Protein AF-0000000083565776 (afdb_homodimer)

Organism: NCBI:txid148449

Structure (mmCIF, N/CA/C/O backbone):
data_AF-0000000083565776-model_v1
#
loop_
_entity.id
_entity.type
_entity.pdbx_description
1 polymer 'Molybdopterin synthase subunit MoaD'
#
loop_
_atom_site.group_PDB
_atom_site.id
_atom_site.type_symbol
_atom_site.label_atom_id
_atom_site.label_alt_id
_atom_site.label_comp_id
_atom_site.label_asym_id
_atom_site.label_entity_id
_atom_site.label_seq_id
_atom_site.pdbx_PDB_ins_code
_atom_site.Cartn_x
_atom_site.Cartn_y
_atom_site.Cartn_z
_atom_site.occupancy
_atom_site.B_iso_or_equiv
_atom_site.auth_seq_id
_atom_site.auth_comp_id
_atom_site.auth_asym_id
_atom_site.auth_atom_id
_atom_site.pdbx_PDB_model_num
ATOM 1 N N . MET A 1 1 ? -4.926 21.094 -5.012 1 95.81 1 MET A N 1
ATOM 2 C CA . MET A 1 1 ? -5.246 19.797 -5.602 1 95.81 1 MET A CA 1
ATOM 3 C C . MET A 1 1 ? -5.695 18.797 -4.527 1 95.81 1 MET A C 1
ATOM 5 O O . MET A 1 1 ? -5.473 19.031 -3.338 1 95.81 1 MET A O 1
ATOM 9 N N . ARG A 1 2 ? -6.324 17.719 -5.008 1 97.88 2 ARG A N 1
ATOM 10 C CA . ARG A 1 2 ? -6.867 16.75 -4.062 1 97.88 2 ARG A CA 1
ATOM 11 C C . ARG A 1 2 ? -6.145 15.406 -4.176 1 97.88 2 ARG A C 1
ATOM 13 O O . ARG A 1 2 ? -5.945 14.891 -5.277 1 97.88 2 ARG A O 1
ATOM 20 N N . VAL A 1 3 ? -5.695 14.906 -2.984 1 98.31 3 VAL A N 1
ATOM 21 C CA . VAL A 1 3 ? -5.078 13.586 -2.922 1 98.31 3 VAL A CA 1
ATOM 22 C C . VAL A 1 3 ? -5.781 12.734 -1.867 1 98.31 3 VAL A C 1
ATOM 24 O O . VAL A 1 3 ? -6.5 13.258 -1.016 1 98.31 3 VAL A O 1
ATOM 27 N N . THR A 1 4 ? -5.695 11.438 -2.025 1 97.75 4 THR A N 1
ATOM 28 C CA . THR A 1 4 ? -6.242 10.5 -1.046 1 97.75 4 THR A CA 1
ATOM 29 C C . THR A 1 4 ? -5.125 9.883 -0.207 1 97.75 4 THR A C 1
ATOM 31 O O . THR A 1 4 ? -4.086 9.5 -0.739 1 97.75 4 THR A O 1
ATOM 34 N N . CYS A 1 5 ? -5.273 9.883 1.096 1 97.81 5 CYS A N 1
ATOM 35 C CA . CYS A 1 5 ? -4.355 9.211 2.008 1 97.81 5 CYS A CA 1
ATOM 36 C C . CYS A 1 5 ? -4.98 7.938 2.574 1 97.81 5 CYS A C 1
ATOM 38 O O . CYS A 1 5 ? -6.094 7.969 3.098 1 97.81 5 CYS A O 1
ATOM 40 N N . GLU A 1 6 ? -4.293 6.828 2.395 1 94.62 6 GLU A N 1
ATOM 41 C CA . GLU A 1 6 ? -4.676 5.559 3.002 1 94.62 6 GLU A CA 1
ATOM 42 C C . GLU A 1 6 ? -3.756 5.203 4.168 1 94.62 6 GLU A C 1
ATOM 44 O O . GLU A 1 6 ? -2.533 5.164 4.008 1 94.62 6 GLU A O 1
ATOM 49 N N . LEU A 1 7 ? -4.367 4.902 5.324 1 93.69 7 LEU A N 1
ATOM 50 C CA . LEU A 1 7 ? -3.611 4.66 6.547 1 93.69 7 LEU A CA 1
ATOM 51 C C . LEU A 1 7 ? -3.816 3.23 7.039 1 93.69 7 LEU A C 1
ATOM 53 O O . LEU A 1 7 ? -4.953 2.787 7.215 1 93.69 7 LEU A O 1
ATOM 57 N N . TYR A 1 8 ? -2.707 2.605 7.324 1 90.44 8 TYR A N 1
ATOM 58 C CA . TYR A 1 8 ? -2.771 1.229 7.805 1 90.44 8 TYR A CA 1
ATOM 59 C C . TYR A 1 8 ? -1.991 1.066 9.102 1 90.44 8 TYR A C 1
ATOM 61 O O . TYR A 1 8 ? -1.088 1.854 9.391 1 90.44 8 TYR A O 1
ATOM 69 N N . GLY A 1 9 ? -2.377 0.053 9.859 1 88.94 9 GLY A N 1
ATOM 70 C CA . GLY A 1 9 ? -1.676 -0.235 11.102 1 88.94 9 GLY A CA 1
ATOM 71 C C . GLY A 1 9 ? -1.795 0.876 12.125 1 88.94 9 GLY A C 1
ATOM 72 O O . GLY A 1 9 ? -2.885 1.406 12.352 1 88.94 9 GLY A O 1
ATOM 73 N N . PRO A 1 10 ? -0.698 1.213 12.797 1 90 10 PRO A N 1
ATOM 74 C CA . PRO A 1 10 ? -0.737 2.176 13.898 1 90 10 PRO A CA 1
ATOM 75 C C . PRO A 1 10 ? -1.057 3.594 13.438 1 90 10 PRO A C 1
ATOM 77 O O . PRO A 1 10 ? -1.237 4.492 14.266 1 90 10 PRO A O 1
ATOM 80 N N . PHE A 1 11 ? -1.25 3.775 12.172 1 93.56 11 PHE A N 1
ATOM 81 C CA . PHE A 1 11 ? -1.457 5.113 11.633 1 93.56 11 PHE A CA 1
ATOM 82 C C . PHE A 1 11 ? -2.943 5.445 11.562 1 93.56 11 PHE A C 1
ATOM 84 O O . PHE A 1 11 ? -3.318 6.605 11.367 1 93.56 11 PHE A O 1
ATOM 91 N N . ARG A 1 12 ? -3.732 4.52 11.805 1 91.56 12 ARG A N 1
ATOM 92 C CA . ARG A 1 12 ? -5.176 4.695 11.688 1 91.56 12 ARG A CA 1
ATOM 93 C C . ARG A 1 12 ? -5.762 5.301 12.961 1 91.56 12 ARG A C 1
ATOM 95 O O . ARG A 1 12 ? -6.598 6.203 12.898 1 91.56 12 ARG A O 1
ATOM 102 N N . ASP A 1 13 ? -5.25 4.855 14.039 1 91.44 13 ASP A N 1
ATOM 103 C CA . ASP A 1 13 ? -5.863 5.18 15.328 1 91.44 13 ASP A CA 1
ATOM 104 C C . ASP A 1 13 ? -5.875 6.691 15.562 1 91.44 13 ASP A C 1
ATOM 106 O O . ASP A 1 13 ? -6.922 7.27 15.852 1 91.44 13 ASP A O 1
ATOM 110 N N . PRO A 1 14 ? -4.828 7.32 15.359 1 93.25 14 PRO A N 1
ATOM 111 C CA . PRO A 1 14 ? -4.832 8.758 15.633 1 93.25 14 PRO A CA 1
ATOM 112 C C . PRO A 1 14 ? -5.793 9.523 14.727 1 93.25 14 PRO A C 1
ATOM 114 O O . PRO A 1 14 ? -6.301 10.578 15.117 1 93.25 14 PRO A O 1
ATOM 117 N N . VAL A 1 15 ? -6.102 9.047 13.562 1 93.88 15 VAL A N 1
ATOM 118 C CA . VAL A 1 15 ? -6.902 9.758 12.578 1 93.88 15 VAL A CA 1
ATOM 119 C C . VAL A 1 15 ? -8.367 9.328 12.68 1 93.88 15 VAL A C 1
ATOM 121 O O . VAL A 1 15 ? -9.273 10.117 12.414 1 93.88 15 VAL A O 1
ATOM 124 N N . GLY A 1 16 ? -8.523 8.07 13.07 1 92.44 16 GLY A N 1
ATOM 125 C CA . GLY A 1 16 ? -9.867 7.562 13.289 1 92.44 16 GLY A CA 1
ATOM 126 C C . GLY A 1 16 ? -10.516 7.023 12.023 1 92.44 16 GLY A C 1
ATOM 127 O O . GLY A 1 16 ? -11.719 6.742 12.008 1 92.44 16 GLY A O 1
ATOM 128 N N . THR A 1 17 ? -9.742 7.023 10.914 1 90.56 17 THR A N 1
ATOM 129 C CA . THR A 1 17 ? -10.227 6.465 9.656 1 90.56 17 THR A CA 1
ATOM 130 C C . THR A 1 17 ? -9.094 5.812 8.875 1 90.56 17 THR A C 1
ATOM 132 O O . THR A 1 17 ? -7.922 6.133 9.086 1 90.56 17 THR A O 1
ATOM 135 N N . LYS A 1 18 ? -9.469 4.926 7.977 1 87.69 18 LYS A N 1
ATOM 136 C CA . LYS A 1 18 ? -8.492 4.23 7.137 1 87.69 18 LYS A CA 1
ATOM 137 C C . LYS A 1 18 ? -8.133 5.062 5.906 1 87.69 18 LYS A C 1
ATOM 139 O O . LYS A 1 18 ? -7.086 4.855 5.293 1 87.69 18 LYS A O 1
ATOM 144 N N . SER A 1 19 ? -9.094 5.957 5.543 1 93.25 19 SER A N 1
ATOM 145 C CA . SER A 1 19 ? -8.938 6.73 4.316 1 93.25 19 SER A CA 1
ATOM 146 C C . SER A 1 19 ? -9.469 8.148 4.484 1 93.25 19 SER A C 1
ATOM 148 O O . SER A 1 19 ? -10.516 8.359 5.102 1 93.25 19 SER A O 1
ATOM 150 N N . LEU A 1 20 ? -8.727 9.07 3.922 1 95.81 20 LEU A N 1
ATOM 151 C CA . LEU A 1 20 ? -9.242 10.438 3.924 1 95.81 20 LEU A CA 1
ATOM 152 C C . LEU A 1 20 ? -8.672 11.227 2.752 1 95.81 20 LEU A C 1
ATOM 154 O O . LEU A 1 20 ? -7.586 10.922 2.254 1 95.81 20 LEU A O 1
ATOM 158 N N . GLU A 1 21 ? -9.391 12.234 2.334 1 97.19 21 GLU A N 1
ATOM 159 C CA . GLU A 1 21 ? -8.953 13.133 1.271 1 97.19 21 GLU A CA 1
ATOM 160 C C . GLU A 1 21 ? -8.375 14.422 1.841 1 97.19 21 GLU A C 1
ATOM 162 O O . GLU A 1 21 ? -8.836 14.914 2.875 1 97.19 21 GLU A O 1
ATOM 167 N N . ARG A 1 22 ? -7.371 14.914 1.084 1 97.25 22 ARG A N 1
ATOM 168 C CA . ARG A 1 22 ? -6.746 16.172 1.487 1 97.25 22 ARG A CA 1
ATOM 169 C C . ARG A 1 22 ? -6.559 17.094 0.292 1 97.25 22 ARG A C 1
ATOM 171 O O . ARG A 1 22 ? -6.188 16.641 -0.795 1 97.25 22 ARG A O 1
ATOM 178 N N . GLU A 1 23 ? -6.891 18.344 0.569 1 98.06 23 GLU A N 1
ATOM 179 C CA . GLU A 1 23 ? -6.512 19.375 -0.385 1 98.06 23 GLU A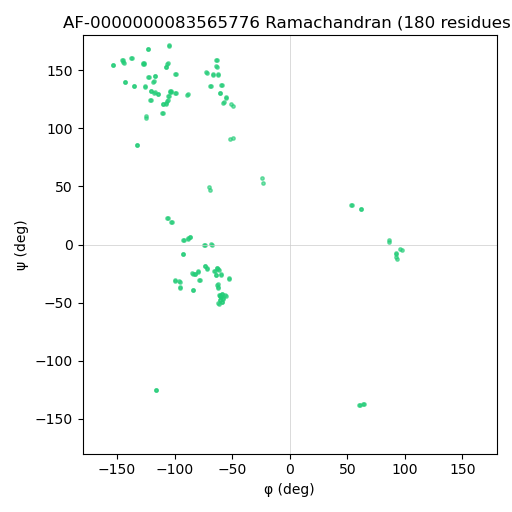 CA 1
ATOM 180 C C . GLU A 1 23 ? -5.121 19.938 -0.078 1 98.06 23 GLU A C 1
ATOM 182 O O . GLU A 1 23 ? -4.836 20.312 1.06 1 98.06 23 GLU A O 1
ATOM 187 N N . VAL A 1 24 ? -4.312 19.938 -1.113 1 98.06 24 VAL A N 1
ATOM 188 C CA . VAL A 1 24 ? -2.943 20.406 -0.916 1 98.06 24 VAL A CA 1
ATOM 189 C C . VAL A 1 24 ? -2.531 21.312 -2.076 1 98.06 24 VAL A C 1
ATOM 191 O O . VAL A 1 24 ? -3.152 21.281 -3.143 1 98.06 24 VAL A O 1
ATOM 194 N N . PRO A 1 25 ? -1.514 22.094 -1.854 1 97.56 25 PRO A N 1
ATOM 195 C CA . PRO A 1 25 ? -1.041 22.953 -2.941 1 97.56 25 PRO A CA 1
ATOM 196 C C . PRO A 1 25 ? -0.502 22.156 -4.129 1 97.56 25 PRO A C 1
ATOM 198 O O . PRO A 1 25 ? -0.112 21 -3.975 1 97.56 25 PRO A O 1
ATOM 201 N N . ALA A 1 26 ? -0.45 22.766 -5.316 1 96.06 26 ALA A N 1
ATOM 202 C CA . ALA A 1 26 ? -0.045 22.094 -6.551 1 96.06 26 ALA A CA 1
ATOM 203 C C . ALA A 1 26 ? 1.419 21.672 -6.488 1 96.06 26 ALA A C 1
ATOM 205 O O . ALA A 1 26 ? 1.828 20.719 -7.172 1 96.06 26 ALA A O 1
ATOM 206 N N . ASP A 1 27 ? 2.195 22.312 -5.66 1 97.12 27 ASP A N 1
ATOM 207 C CA . ASP A 1 27 ? 3.619 22 -5.598 1 97.12 27 ASP A CA 1
ATOM 208 C C . ASP A 1 27 ? 3.941 21.141 -4.375 1 97.12 27 ASP A C 1
ATOM 210 O O . ASP A 1 27 ? 5.105 20.984 -4.008 1 97.12 27 ASP A O 1
ATOM 214 N N . ALA A 1 28 ? 2.936 20.5 -3.83 1 98.12 28 ALA A N 1
ATOM 215 C CA . ALA A 1 28 ? 3.129 19.719 -2.609 1 98.12 28 ALA A CA 1
ATOM 216 C C . ALA A 1 28 ? 3.9 18.438 -2.893 1 98.12 28 ALA A C 1
ATOM 218 O O . ALA A 1 28 ? 3.805 17.875 -3.988 1 98.12 28 ALA A O 1
ATOM 219 N N . THR A 1 29 ? 4.668 18.031 -1.902 1 98.25 29 THR A N 1
ATOM 220 C CA . THR A 1 29 ? 5.359 16.75 -1.919 1 98.25 29 THR A CA 1
ATOM 221 C C . THR A 1 29 ? 4.664 15.75 -0.997 1 98.25 29 THR A C 1
ATOM 223 O O . THR A 1 29 ? 3.768 16.109 -0.237 1 98.25 29 THR A O 1
ATOM 226 N N . VAL A 1 30 ? 5.137 14.492 -1.104 1 98.31 30 VAL A N 1
ATOM 227 C CA . VAL A 1 30 ? 4.645 13.453 -0.203 1 98.31 30 VAL A CA 1
ATOM 228 C C . VAL A 1 30 ? 4.863 13.883 1.246 1 98.31 30 VAL A C 1
ATOM 230 O O . VAL A 1 30 ? 3.973 13.734 2.086 1 98.31 30 VAL A O 1
ATOM 233 N N . ARG A 1 31 ? 6 14.414 1.526 1 97.62 31 ARG A N 1
ATOM 234 C CA . ARG A 1 31 ? 6.293 14.914 2.867 1 97.62 31 ARG A CA 1
ATOM 235 C C . ARG A 1 31 ? 5.281 15.977 3.291 1 97.62 31 ARG A C 1
ATOM 237 O O . ARG A 1 31 ? 4.766 15.938 4.41 1 97.62 31 ARG A O 1
ATOM 244 N N . ASP A 1 32 ? 5 16.906 2.416 1 97.81 32 ASP A N 1
ATOM 245 C CA . ASP A 1 32 ? 4.074 17.984 2.734 1 97.81 32 ASP A CA 1
ATOM 246 C C . ASP A 1 32 ? 2.697 17.438 3.105 1 97.81 32 ASP A C 1
ATOM 248 O O . ASP A 1 32 ? 2.064 17.922 4.043 1 97.81 32 ASP A O 1
ATOM 252 N N . VAL A 1 33 ? 2.271 16.516 2.395 1 98.19 33 VAL A N 1
ATOM 253 C CA . VAL A 1 33 ? 0.948 15.945 2.613 1 98.19 33 VAL A CA 1
ATOM 254 C C . VAL A 1 33 ? 0.877 15.328 4.008 1 98.19 33 VAL A C 1
ATOM 256 O O . VAL A 1 33 ? -0.018 15.648 4.793 1 98.19 33 VAL A O 1
ATOM 259 N N . PHE A 1 34 ? 1.838 14.492 4.328 1 97.94 34 PHE A N 1
ATOM 260 C CA . PHE A 1 34 ? 1.756 13.75 5.582 1 97.94 34 PHE A CA 1
ATOM 261 C C . PHE A 1 34 ? 2.152 14.633 6.762 1 97.94 34 PHE A C 1
ATOM 263 O O . PHE A 1 34 ? 1.649 14.461 7.871 1 97.94 34 PHE A O 1
ATOM 270 N N . ALA A 1 35 ? 3.07 15.617 6.547 1 97.12 35 ALA A N 1
ATOM 271 C CA . ALA A 1 35 ? 3.346 16.594 7.598 1 97.12 35 ALA A CA 1
ATOM 272 C C . ALA A 1 35 ? 2.092 17.375 7.953 1 97.12 35 ALA A C 1
ATOM 274 O O . ALA A 1 35 ? 1.811 17.609 9.133 1 97.12 35 ALA A O 1
ATOM 275 N N . GLY A 1 36 ? 1.358 17.797 6.91 1 96.94 36 GLY A N 1
ATOM 276 C CA . GLY A 1 36 ? 0.09 18.469 7.148 1 96.94 36 GLY A CA 1
ATOM 277 C C . GLY A 1 36 ? -0.91 17.609 7.898 1 96.94 36 GLY A C 1
ATOM 278 O O . GLY A 1 36 ? -1.591 18.078 8.805 1 96.94 36 GLY A O 1
ATOM 279 N N . LEU A 1 37 ? -1 16.422 7.496 1 97 37 LEU A N 1
ATOM 280 C CA . LEU A 1 37 ? -1.889 15.484 8.172 1 97 37 LEU A CA 1
ATOM 281 C C . LEU A 1 37 ? -1.495 15.32 9.641 1 97 37 LEU A C 1
ATOM 283 O O . LEU A 1 37 ? -2.357 15.305 10.523 1 97 37 LEU A O 1
ATOM 287 N N . ALA A 1 38 ? -0.25 15.195 9.852 1 96.19 38 ALA A N 1
ATOM 288 C CA . ALA A 1 38 ? 0.265 15.039 11.211 1 96.19 38 ALA A CA 1
ATOM 289 C C . ALA A 1 38 ? -0.039 16.281 12.055 1 96.19 38 ALA A C 1
ATOM 291 O O . ALA A 1 38 ? -0.206 16.172 13.273 1 96.19 38 ALA A O 1
ATOM 292 N N . ASP A 1 39 ? -0.017 17.406 11.445 1 96.56 39 ASP A N 1
ATOM 293 C CA . ASP A 1 39 ? -0.377 18.641 12.148 1 96.56 39 ASP A CA 1
ATOM 294 C C . ASP A 1 39 ? -1.827 18.594 12.625 1 96.56 39 ASP A C 1
ATOM 296 O O . ASP A 1 39 ? -2.15 19.109 13.695 1 96.56 39 ASP A O 1
ATOM 300 N N . ASP A 1 40 ? -2.625 18.016 11.82 1 96.56 40 ASP A N 1
ATOM 301 C CA . ASP A 1 40 ? -4.055 17.953 12.117 1 96.56 40 ASP A CA 1
ATOM 302 C C . ASP A 1 40 ? -4.355 16.844 13.133 1 96.56 40 ASP A C 1
ATOM 304 O O . ASP A 1 40 ? -5.363 16.906 13.844 1 96.56 40 ASP A O 1
ATOM 308 N N . TYR A 1 41 ? -3.443 15.844 13.219 1 95.69 41 TYR A N 1
ATOM 309 C CA . TYR A 1 41 ? -3.623 14.695 14.102 1 95.69 41 TYR A CA 1
ATOM 310 C C . TYR A 1 41 ? -2.355 14.422 14.906 1 95.69 41 TYR A C 1
ATOM 312 O O . TYR A 1 41 ? -1.531 13.594 14.508 1 95.69 41 TYR A O 1
ATOM 320 N N . PRO A 1 42 ? -2.178 15.07 16.031 1 90 42 PRO A N 1
ATOM 321 C CA . PRO A 1 42 ? -0.917 15.055 16.781 1 90 42 PRO A CA 1
ATOM 322 C C . PRO A 1 42 ? -0.419 13.641 17.062 1 90 42 PRO A C 1
ATOM 324 O O . PRO A 1 42 ? 0.791 13.406 17.125 1 90 42 PRO A O 1
ATOM 327 N N . GLY A 1 43 ? -1.114 12.633 17.188 1 92.94 43 GLY A N 1
ATOM 328 C CA . GLY A 1 43 ? -0.663 11.273 17.453 1 92.94 43 GLY A CA 1
ATOM 329 C C . GLY A 1 43 ? -0.028 10.609 16.25 1 92.94 43 GLY A C 1
ATOM 330 O O . GLY A 1 43 ? 0.591 9.555 16.359 1 92.94 43 GLY A O 1
ATOM 331 N N . LEU A 1 44 ? -0.013 11.359 15.195 1 95.06 44 LEU A N 1
ATOM 332 C CA . LEU A 1 44 ? 0.451 10.766 13.945 1 95.06 44 LEU A CA 1
A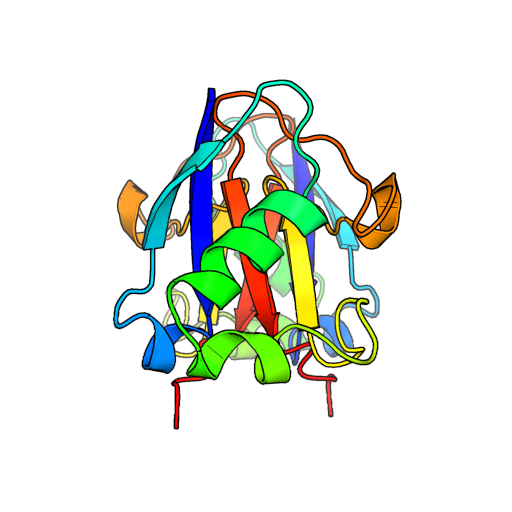TOM 333 C C . LEU A 1 44 ? 1.9 11.148 13.672 1 95.06 44 LEU A C 1
ATOM 335 O O . LEU A 1 44 ? 2.65 10.375 13.078 1 95.06 44 LEU A O 1
ATOM 339 N N . ARG A 1 45 ? 2.279 12.258 14.094 1 94.94 45 ARG A N 1
ATOM 340 C CA . ARG A 1 45 ? 3.572 12.812 13.703 1 94.94 45 ARG A CA 1
ATOM 341 C C . ARG A 1 45 ? 4.707 11.867 14.102 1 94.94 45 ARG A C 1
ATOM 343 O O . ARG A 1 45 ? 5.539 11.508 13.266 1 94.94 45 ARG A O 1
ATOM 350 N N . ASN A 1 46 ? 4.699 11.422 15.352 1 94.38 46 ASN A N 1
ATOM 351 C CA . ASN A 1 46 ? 5.805 10.617 15.859 1 94.38 46 ASN A CA 1
ATOM 352 C C . ASN A 1 46 ? 5.766 9.203 15.289 1 94.38 46 ASN A C 1
ATOM 3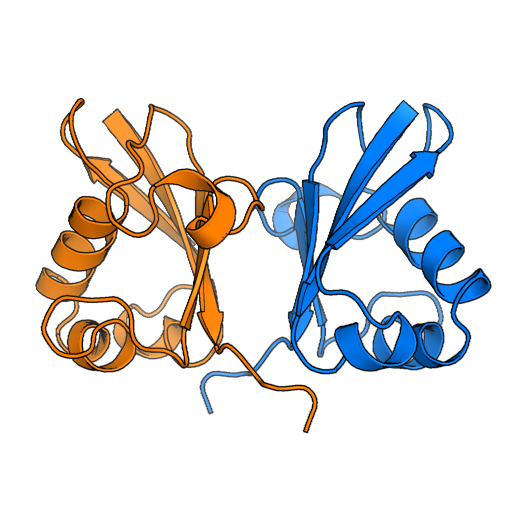54 O O . ASN A 1 46 ? 6.762 8.477 15.352 1 94.38 46 ASN A O 1
ATOM 358 N N . ARG A 1 47 ? 4.648 8.836 14.805 1 94.5 47 ARG A N 1
ATOM 359 C CA . ARG A 1 47 ? 4.531 7.516 14.195 1 94.5 47 ARG A CA 1
ATOM 360 C C . ARG A 1 47 ? 5.039 7.535 12.758 1 94.5 47 ARG A C 1
ATOM 362 O O . ARG A 1 47 ? 5.535 6.523 12.25 1 94.5 47 ARG A O 1
ATOM 369 N N . LEU A 1 48 ? 4.98 8.703 12.156 1 95.62 48 LEU A N 1
ATOM 370 C CA . LEU A 1 48 ? 5.316 8.812 10.742 1 95.62 48 LEU A CA 1
ATOM 371 C C . LEU A 1 48 ? 6.773 9.227 10.555 1 95.62 48 LEU A C 1
ATOM 373 O O . LEU A 1 48 ? 7.441 8.773 9.625 1 95.62 48 LEU A O 1
ATOM 377 N N . PHE A 1 49 ? 7.18 10.094 11.461 1 95.44 49 PHE A N 1
ATOM 378 C CA . PHE A 1 49 ? 8.43 10.797 11.18 1 95.44 49 PHE A CA 1
ATOM 379 C C . PHE A 1 49 ? 9.438 10.57 12.297 1 95.44 49 PHE A C 1
ATOM 381 O O . PHE A 1 49 ? 9.062 10.438 13.469 1 95.44 49 PHE A O 1
ATOM 388 N N . ASP A 1 50 ? 10.617 10.477 11.898 1 93.69 50 ASP A N 1
ATOM 389 C CA . ASP A 1 50 ? 11.789 10.539 12.766 1 93.69 50 ASP A CA 1
ATOM 390 C C . ASP A 1 50 ? 12.758 11.625 12.289 1 93.69 50 ASP A C 1
ATOM 392 O O . ASP A 1 50 ? 13.406 11.477 11.25 1 93.69 50 ASP A O 1
ATOM 396 N N . GLY A 1 51 ? 12.906 12.758 13.055 1 87.12 51 GLY A N 1
ATOM 397 C CA . GLY A 1 51 ? 13.781 13.859 12.672 1 87.12 51 GLY A CA 1
ATOM 398 C C . GLY A 1 51 ? 13.383 14.516 11.367 1 87.12 51 GLY A C 1
ATOM 399 O O . GLY A 1 51 ? 14.242 14.859 10.555 1 87.12 51 GLY A O 1
ATOM 400 N N . GLY A 1 52 ? 12.125 14.523 11.055 1 85.12 52 GLY A N 1
ATOM 401 C CA . GLY A 1 52 ? 11.633 15.203 9.867 1 85.12 52 GLY A CA 1
ATOM 402 C C . GLY A 1 52 ? 11.555 14.289 8.656 1 85.12 52 GLY A C 1
ATOM 403 O O . GLY A 1 52 ? 11.039 14.688 7.609 1 85.12 52 GLY A O 1
ATOM 404 N N . GLU A 1 53 ? 12.133 13.141 8.789 1 91.19 53 GLU A N 1
ATOM 405 C CA . GLU A 1 53 ? 12.039 12.133 7.738 1 91.19 53 GLU A CA 1
ATOM 406 C C . GLU A 1 53 ? 11.102 11 8.148 1 91.19 53 GLU A C 1
ATOM 408 O O . GLU A 1 53 ? 10.852 10.789 9.336 1 91.19 53 GLU A O 1
ATOM 413 N N . PHE A 1 54 ? 10.609 10.398 7.07 1 95.94 54 PHE A N 1
ATOM 414 C CA . PHE A 1 54 ? 9.82 9.234 7.434 1 95.94 54 PHE A CA 1
ATOM 415 C C . PHE A 1 54 ? 10.664 8.227 8.211 1 95.94 54 PHE A C 1
ATOM 417 O O . PHE A 1 54 ? 11.812 7.98 7.867 1 95.94 54 PHE A O 1
ATOM 424 N N . ALA A 1 55 ? 10.07 7.684 9.266 1 94.75 55 ALA A N 1
ATOM 425 C CA . ALA A 1 55 ? 10.766 6.672 10.062 1 94.75 55 ALA A CA 1
ATOM 426 C C . ALA A 1 55 ? 11.039 5.418 9.234 1 94.75 55 ALA A C 1
ATOM 428 O O . ALA A 1 55 ? 10.273 5.09 8.32 1 94.75 55 ALA A O 1
ATOM 429 N N . ASP A 1 56 ? 12.094 4.652 9.586 1 90.44 56 ASP A N 1
ATOM 430 C CA . ASP A 1 56 ? 12.461 3.414 8.906 1 90.44 56 ASP A CA 1
ATOM 431 C C . ASP A 1 56 ? 11.359 2.367 9.039 1 90.44 56 ASP A C 1
ATOM 433 O O . ASP A 1 56 ? 11.289 1.431 8.242 1 90.44 56 ASP A O 1
ATOM 437 N N . SER A 1 57 ? 10.539 2.541 9.992 1 90.56 57 SER A N 1
ATOM 438 C CA . SER A 1 57 ? 9.477 1.588 10.297 1 90.56 57 SER A CA 1
ATOM 439 C C . SER A 1 57 ? 8.227 1.876 9.469 1 90.56 57 SER A C 1
ATOM 441 O O . SER A 1 57 ? 7.203 1.207 9.625 1 90.56 57 SER A O 1
ATOM 443 N N . VAL A 1 58 ? 8.352 2.832 8.539 1 92.88 58 VAL A N 1
ATOM 444 C CA . VAL A 1 58 ? 7.176 3.248 7.781 1 92.88 58 VAL A CA 1
ATOM 445 C C . VAL A 1 58 ? 7.41 3.01 6.289 1 92.88 58 VAL A C 1
ATOM 447 O O . VAL A 1 58 ? 8.461 3.365 5.758 1 92.88 58 VAL A O 1
ATOM 450 N N . ILE A 1 59 ? 6.465 2.418 5.652 1 91.94 59 ILE A N 1
ATOM 451 C CA . ILE A 1 59 ? 6.406 2.316 4.199 1 91.94 59 ILE A CA 1
ATOM 452 C C . ILE A 1 59 ? 5.461 3.381 3.645 1 91.94 59 ILE A C 1
ATOM 454 O O . ILE A 1 59 ? 4.348 3.559 4.152 1 91.94 59 ILE A O 1
ATOM 458 N N . VAL A 1 60 ? 5.93 4.098 2.658 1 95.62 60 VAL A N 1
ATOM 459 C CA . VAL A 1 60 ? 5.105 5.109 2.008 1 95.62 60 VAL A CA 1
ATOM 460 C C . VAL A 1 60 ? 4.973 4.793 0.521 1 95.62 60 VAL A C 1
ATOM 462 O O . VAL A 1 60 ? 5.977 4.676 -0.187 1 95.62 60 VAL A O 1
ATOM 465 N N . LEU A 1 61 ? 3.742 4.684 0.071 1 95.69 61 LEU A N 1
ATOM 466 C CA . LEU A 1 61 ? 3.492 4.371 -1.332 1 95.69 61 LEU A CA 1
ATOM 467 C C . LEU A 1 61 ? 2.727 5.504 -2.012 1 95.69 61 LEU A C 1
ATOM 469 O O . LEU A 1 61 ? 1.838 6.109 -1.405 1 95.69 61 LEU A O 1
ATOM 473 N N . ARG A 1 62 ? 3.094 5.77 -3.207 1 97.44 62 ARG A N 1
ATOM 474 C CA . ARG A 1 62 ? 2.311 6.613 -4.102 1 97.44 62 ARG A CA 1
ATOM 475 C C . ARG A 1 62 ? 1.714 5.797 -5.242 1 97.44 62 ARG A C 1
ATOM 477 O O . ARG A 1 62 ? 2.443 5.273 -6.09 1 97.44 62 ARG A O 1
ATOM 484 N N . ASN A 1 63 ? 0.469 5.691 -5.25 1 96.5 63 ASN A N 1
ATOM 485 C CA . ASN A 1 63 ? -0.228 4.863 -6.227 1 96.5 63 ASN A CA 1
ATOM 486 C C . ASN A 1 63 ? 0.317 3.438 -6.242 1 96.5 63 ASN A C 1
ATOM 488 O O . ASN A 1 63 ? 0.504 2.852 -7.312 1 96.5 63 ASN A O 1
ATOM 492 N N . GLY A 1 64 ? 0.68 3.049 -5.105 1 94.44 64 GLY A N 1
ATOM 493 C CA . GLY A 1 64 ? 1.099 1.668 -4.93 1 94.44 64 GLY A CA 1
ATOM 494 C C . GLY A 1 64 ? 2.594 1.472 -5.09 1 94.44 64 GLY A C 1
ATOM 495 O O . GLY A 1 64 ? 3.115 0.385 -4.836 1 94.44 64 GLY A O 1
ATOM 496 N N . ARG A 1 65 ? 3.24 2.477 -5.496 1 93.44 65 ARG A N 1
ATOM 497 C CA . ARG A 1 65 ? 4.684 2.387 -5.699 1 93.44 65 ARG A CA 1
ATOM 498 C C . ARG A 1 65 ? 5.441 3.051 -4.559 1 93.44 65 ARG A C 1
ATOM 500 O O . ARG A 1 65 ? 5.121 4.172 -4.16 1 93.44 65 ARG A O 1
ATOM 507 N N . ASN A 1 66 ? 6.422 2.314 -4.062 1 94.38 66 ASN A N 1
ATOM 508 C CA . ASN A 1 66 ? 7.207 2.846 -2.955 1 94.38 66 ASN A CA 1
ATOM 509 C C . ASN A 1 66 ? 7.918 4.141 -3.34 1 94.38 66 ASN A C 1
ATOM 511 O O . ASN A 1 66 ? 8.633 4.184 -4.34 1 94.38 66 ASN A O 1
ATOM 515 N N . VAL A 1 67 ? 7.812 5.152 -2.562 1 95.88 67 VAL A N 1
ATOM 516 C CA . VAL A 1 67 ? 8.367 6.457 -2.908 1 95.88 67 VAL A CA 1
ATOM 517 C C . VAL A 1 67 ? 9.891 6.418 -2.814 1 95.88 67 VAL A C 1
ATOM 519 O O . VAL A 1 67 ? 10.57 7.285 -3.357 1 95.88 67 VAL A O 1
ATOM 522 N N . THR A 1 68 ? 10.367 5.453 -2.084 1 90.88 68 THR A N 1
ATOM 523 C CA . THR A 1 68 ? 11.82 5.32 -1.981 1 90.88 68 THR A CA 1
ATOM 524 C C . THR A 1 68 ? 12.438 5.094 -3.355 1 90.88 68 THR A C 1
ATOM 526 O O . THR A 1 68 ? 13.633 5.336 -3.553 1 90.88 68 THR A O 1
ATOM 529 N N . HIS A 1 69 ? 11.688 4.543 -4.297 1 87.88 69 HIS A N 1
ATOM 530 C CA . HIS A 1 69 ? 12.156 4.309 -5.66 1 87.88 69 HIS A CA 1
ATOM 531 C C . HIS A 1 69 ? 11.898 5.523 -6.547 1 87.88 69 HIS A C 1
ATOM 533 O O . HIS A 1 69 ? 12.055 5.453 -7.766 1 87.88 69 HIS A O 1
ATOM 539 N N . GLN A 1 70 ? 11.445 6.527 -6.027 1 92.5 70 GLN A N 1
ATOM 540 C CA . GLN A 1 70 ? 11.25 7.828 -6.66 1 92.5 70 GLN A CA 1
ATOM 541 C C . GLN A 1 70 ? 12.117 8.898 -6.008 1 92.5 70 GLN A C 1
ATOM 543 O O . GLN A 1 70 ? 13.344 8.781 -5.992 1 92.5 70 GLN A O 1
ATOM 548 N N . ARG A 1 71 ? 11.586 10.039 -5.52 1 94 71 ARG A N 1
ATOM 549 C CA . ARG A 1 71 ? 12.359 11.086 -4.855 1 94 71 ARG A CA 1
ATOM 550 C C . ARG A 1 71 ? 12.109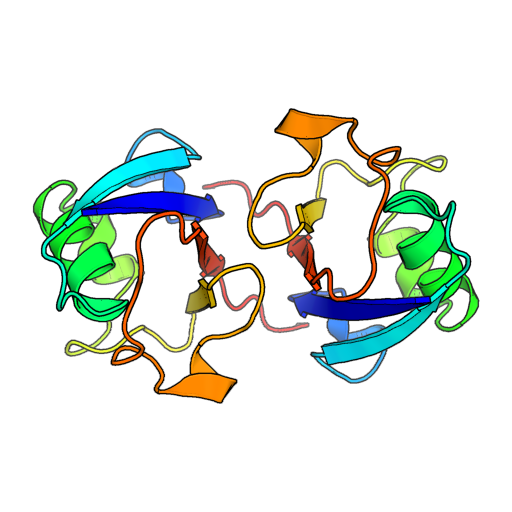 11.078 -3.352 1 94 71 ARG A C 1
ATOM 552 O O . ARG A 1 71 ? 12.164 12.117 -2.699 1 94 71 ARG A O 1
ATOM 559 N N . GLY A 1 72 ? 11.641 9.805 -2.848 1 94.5 72 GLY A N 1
ATOM 560 C CA . GLY A 1 72 ? 11.383 9.711 -1.419 1 94.5 72 GLY A CA 1
ATOM 561 C C . GLY A 1 72 ? 10.32 10.68 -0.939 1 94.5 72 GLY A C 1
ATOM 562 O O . GLY A 1 72 ? 9.266 10.812 -1.57 1 94.5 72 GLY A O 1
ATOM 563 N N . ALA A 1 73 ? 10.578 11.281 0.215 1 95.69 73 ALA A N 1
ATOM 564 C CA . ALA A 1 73 ? 9.648 12.227 0.824 1 95.69 73 ALA A CA 1
ATOM 565 C C . ALA A 1 73 ? 9.422 13.438 -0.078 1 95.69 73 ALA A C 1
ATOM 567 O O . ALA A 1 73 ? 8.391 14.109 0.014 1 95.69 73 ALA A O 1
ATOM 568 N N . GLU A 1 74 ? 10.344 13.703 -0.973 1 96.62 74 GLU A N 1
ATOM 569 C CA . GLU A 1 74 ? 10.289 14.891 -1.819 1 96.62 74 GLU A CA 1
ATOM 570 C C . GLU A 1 74 ? 9.57 14.594 -3.135 1 96.62 74 GLU A C 1
ATOM 572 O O . GLU A 1 74 ? 9.484 15.461 -4.004 1 96.62 74 GLU A O 1
ATOM 577 N N . THR A 1 75 ? 9.07 13.43 -3.283 1 97.62 75 THR A N 1
ATOM 578 C CA . THR A 1 75 ? 8.289 13.094 -4.469 1 97.62 75 THR A CA 1
ATOM 579 C C . THR A 1 75 ? 7.094 14.031 -4.617 1 97.62 75 THR A C 1
ATOM 581 O O . THR A 1 75 ? 6.27 14.148 -3.705 1 97.62 75 THR A O 1
ATOM 584 N N . PRO A 1 76 ? 7.012 14.719 -5.738 1 98.12 76 PRO A N 1
ATOM 585 C CA . PRO A 1 76 ? 5.844 15.57 -5.949 1 98.12 76 PRO A CA 1
ATOM 586 C C . PRO A 1 76 ? 4.551 14.773 -6.105 1 98.12 76 PRO A C 1
ATOM 588 O O . PRO A 1 76 ? 4.57 13.648 -6.621 1 98.12 76 PRO A O 1
ATOM 591 N N . VAL A 1 77 ? 3.484 15.344 -5.633 1 98.19 77 VAL A N 1
ATOM 592 C CA . VAL A 1 77 ? 2.184 14.711 -5.832 1 98.19 77 VAL A CA 1
ATOM 593 C C . VAL A 1 77 ? 1.38 15.5 -6.863 1 98.19 77 VAL A C 1
ATOM 595 O O . VAL A 1 77 ? 1.659 16.672 -7.109 1 98.19 77 VAL A O 1
ATOM 598 N N . VAL A 1 78 ? 0.531 14.805 -7.512 1 97.69 78 VAL A N 1
ATOM 599 C CA . VAL A 1 78 ? -0.362 15.461 -8.461 1 97.69 78 VAL A CA 1
ATOM 600 C C . VAL A 1 78 ? -1.814 15.164 -8.102 1 97.69 78 VAL A C 1
ATOM 602 O O . VAL A 1 78 ? -2.082 14.336 -7.223 1 97.69 78 VAL A O 1
ATOM 605 N N . ASP A 1 79 ? -2.713 15.859 -8.711 1 98.19 79 ASP A N 1
ATOM 606 C CA . ASP A 1 79 ? -4.141 15.703 -8.445 1 98.19 79 ASP A CA 1
ATOM 607 C C . ASP A 1 79 ? -4.582 14.25 -8.641 1 98.19 79 ASP A C 1
ATOM 609 O O . ASP A 1 79 ? -4.238 13.625 -9.648 1 98.19 79 ASP A O 1
ATOM 613 N N . GLY A 1 80 ? -5.176 13.695 -7.695 1 97.19 80 GLY A N 1
ATOM 614 C CA . GLY A 1 80 ? -5.754 12.367 -7.812 1 97.19 80 GLY A CA 1
ATOM 615 C C . GLY A 1 80 ? -4.848 11.273 -7.273 1 97.19 80 GLY A C 1
ATOM 616 O O . GLY A 1 80 ? -5.25 10.109 -7.191 1 97.19 80 GLY A O 1
ATOM 617 N N . ASP A 1 81 ? -3.639 11.602 -6.852 1 97.88 81 ASP A N 1
ATOM 618 C CA . ASP A 1 81 ? -2.721 10.602 -6.309 1 97.88 81 ASP A CA 1
ATOM 619 C C . ASP A 1 81 ? -3.295 9.961 -5.051 1 97.88 81 ASP A C 1
ATOM 621 O O . ASP A 1 81 ? -4.027 10.602 -4.293 1 97.88 81 ASP A O 1
ATOM 625 N N . VAL A 1 82 ? -2.971 8.711 -4.902 1 97.94 82 VAL A N 1
ATOM 626 C CA . VAL A 1 82 ? -3.252 8.016 -3.65 1 97.94 82 VAL A CA 1
ATOM 627 C C . VAL A 1 82 ? -1.944 7.73 -2.914 1 97.94 82 VAL A C 1
ATOM 629 O O . VAL A 1 82 ? -1.047 7.082 -3.457 1 97.94 82 VAL A O 1
ATOM 632 N N . LEU A 1 83 ? -1.832 8.25 -1.714 1 98.19 83 LEU A N 1
ATOM 633 C CA . LEU A 1 83 ? -0.678 8.062 -0.841 1 98.19 83 LEU A CA 1
ATOM 634 C C . LEU A 1 83 ? -1.019 7.121 0.313 1 98.19 83 LEU A C 1
ATOM 636 O O . LEU A 1 83 ? -1.975 7.363 1.054 1 98.19 83 LEU A O 1
ATOM 640 N N . SER A 1 84 ? -0.299 6.02 0.452 1 95.88 84 SER A N 1
ATOM 641 C CA . SER A 1 84 ? -0.568 5.07 1.529 1 95.88 84 SER A CA 1
ATOM 642 C C . SER A 1 84 ? 0.623 4.957 2.475 1 95.88 84 SER A C 1
ATOM 644 O O . SER A 1 84 ? 1.774 5.043 2.045 1 95.88 84 SER A O 1
ATOM 646 N N . VAL A 1 85 ? 0.362 4.777 3.723 1 94.56 85 VAL A N 1
ATOM 647 C CA . VAL A 1 85 ? 1.401 4.5 4.707 1 94.56 85 VAL A CA 1
ATOM 648 C C . VAL A 1 85 ? 1.064 3.221 5.469 1 94.56 85 VAL A C 1
ATOM 650 O O . VAL A 1 85 ? -0.099 2.971 5.793 1 94.56 85 VAL A O 1
ATOM 653 N N . ALA A 1 86 ? 1.984 2.428 5.656 1 91.19 86 ALA A N 1
ATOM 654 C CA . ALA A 1 86 ? 1.901 1.168 6.395 1 91.19 86 ALA A CA 1
ATOM 655 C C . ALA A 1 86 ? 3.193 0.894 7.16 1 91.19 86 ALA A C 1
ATOM 657 O O . ALA A 1 86 ? 4.246 1.444 6.832 1 91.19 86 ALA A O 1
ATOM 658 N N . PRO A 1 87 ? 3.141 0.107 8.195 1 89.75 87 PRO A N 1
ATOM 659 C CA . PRO A 1 87 ? 4.379 -0.232 8.906 1 89.75 87 PRO A CA 1
ATOM 660 C C . PRO A 1 87 ? 5.297 -1.132 8.086 1 89.75 87 PRO A C 1
ATOM 662 O O . PRO A 1 87 ? 4.824 -2.004 7.352 1 89.75 87 PRO A O 1
ATOM 665 N N . ALA A 1 88 ? 6.578 -0.832 8.094 1 84.06 88 ALA A N 1
ATOM 666 C CA . ALA A 1 88 ? 7.586 -1.628 7.398 1 84.06 88 ALA A CA 1
ATOM 667 C C . ALA A 1 88 ? 7.777 -2.982 8.07 1 84.06 88 ALA A C 1
ATOM 669 O O . ALA A 1 88 ? 8.195 -3.053 9.227 1 84.06 88 ALA A O 1
ATOM 670 N N . VAL A 1 89 ? 6.703 -3.711 8.406 1 69.88 89 VAL A N 1
ATOM 671 C CA . VAL A 1 89 ? 6.82 -4.965 9.141 1 69.88 89 VAL A CA 1
ATOM 672 C C . VAL A 1 89 ? 7.867 -5.855 8.484 1 69.88 89 VAL A C 1
ATOM 674 O O . VAL A 1 89 ? 7.863 -6.035 7.266 1 69.88 89 VAL A O 1
ATOM 677 N N . ASP A 1 90 ? 9.086 -5.727 8.953 1 57.19 90 ASP A N 1
ATOM 678 C CA . ASP A 1 90 ? 10.133 -6.625 8.484 1 57.19 90 ASP A CA 1
ATOM 679 C C . ASP A 1 90 ? 9.68 -8.086 8.562 1 57.19 90 ASP A C 1
ATOM 681 O O . ASP A 1 90 ? 8.82 -8.43 9.375 1 57.19 90 ASP A O 1
ATOM 685 N N . GLY A 1 91 ? 9.602 -8.938 7.285 1 47.19 91 GLY A N 1
ATOM 686 C CA . GLY A 1 91 ? 9.625 -10.391 7.398 1 47.19 91 GLY A CA 1
ATOM 687 C C . GLY A 1 91 ? 10.273 -10.883 8.68 1 47.19 91 GLY A C 1
ATOM 688 O O . GLY A 1 91 ? 11.5 -10.805 8.828 1 47.19 91 GLY A O 1
ATOM 689 N N . GLY A 1 92 ? 9.93 -10.5 9.797 1 34.75 92 GLY A N 1
ATOM 690 C CA . GLY A 1 92 ? 10.594 -11.375 10.75 1 34.75 92 GLY A CA 1
ATOM 691 C C . GLY A 1 92 ? 10.656 -12.812 10.289 1 34.75 92 GLY A C 1
ATOM 692 O O . GLY A 1 92 ? 9.914 -13.227 9.398 1 34.75 92 GLY A O 1
ATOM 693 N N . MET B 1 1 ? -0.863 -8.688 -20.469 1 95.81 1 MET B N 1
ATOM 694 C CA . MET B 1 1 ? -0.555 -7.359 -19.938 1 95.81 1 MET B CA 1
ATOM 695 C C . MET B 1 1 ? 0.419 -7.461 -18.766 1 95.81 1 MET B C 1
ATOM 697 O O . MET B 1 1 ? 0.607 -8.539 -18.203 1 95.81 1 MET B O 1
ATOM 701 N N . ARG B 1 2 ? 1.02 -6.293 -18.438 1 97.88 2 ARG B N 1
ATOM 702 C CA . ARG B 1 2 ? 2.035 -6.289 -17.391 1 97.88 2 ARG B CA 1
ATOM 703 C C . ARG B 1 2 ? 1.568 -5.492 -16.172 1 97.88 2 ARG B C 1
ATOM 705 O O . ARG B 1 2 ? 1.07 -4.375 -16.312 1 97.88 2 ARG B O 1
ATOM 712 N N . VAL B 1 3 ? 1.687 -6.148 -14.992 1 98.31 3 VAL B N 1
ATOM 713 C CA . VAL B 1 3 ? 1.378 -5.469 -13.734 1 98.31 3 VAL B CA 1
ATOM 714 C C . VAL B 1 3 ? 2.559 -5.598 -12.773 1 98.31 3 VAL B C 1
ATOM 716 O O . VAL B 1 3 ? 3.438 -6.441 -12.969 1 98.31 3 VAL B O 1
ATOM 719 N N . THR B 1 4 ? 2.652 -4.68 -11.852 1 97.75 4 THR B N 1
ATOM 720 C CA . THR B 1 4 ? 3.678 -4.73 -10.812 1 97.75 4 THR B CA 1
ATOM 721 C C . THR B 1 4 ? 3.08 -5.172 -9.484 1 97.75 4 THR B C 1
ATOM 723 O O . THR B 1 4 ? 1.999 -4.719 -9.102 1 97.75 4 THR B O 1
ATOM 726 N N . CYS B 1 5 ? 3.693 -6.113 -8.82 1 97.75 5 CYS B N 1
ATOM 727 C CA . CYS B 1 5 ? 3.309 -6.543 -7.48 1 97.75 5 CYS B CA 1
ATOM 728 C C . CYS B 1 5 ? 4.312 -6.055 -6.441 1 97.75 5 CYS B C 1
ATOM 730 O O . CYS B 1 5 ? 5.516 -6.266 -6.59 1 97.75 5 CYS B O 1
ATOM 732 N N . GLU B 1 6 ? 3.824 -5.34 -5.461 1 94.62 6 GLU B N 1
ATOM 733 C CA . GLU B 1 6 ? 4.617 -4.922 -4.309 1 94.62 6 GLU B CA 1
ATOM 734 C C . GLU B 1 6 ? 4.27 -5.742 -3.07 1 94.62 6 GLU B C 1
ATOM 736 O O . GLU B 1 6 ? 3.102 -5.816 -2.678 1 94.62 6 GLU B O 1
ATOM 741 N N . LEU B 1 7 ? 5.301 -6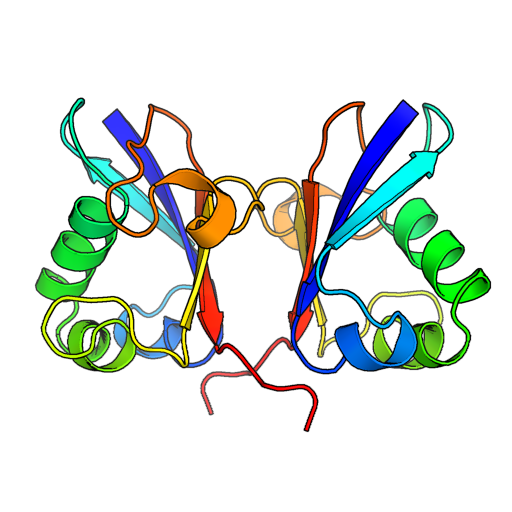.312 -2.424 1 93.75 7 LEU B N 1
ATOM 742 C CA . LEU B 1 7 ? 5.102 -7.219 -1.299 1 93.75 7 LEU B CA 1
ATOM 743 C C . LEU B 1 7 ? 5.727 -6.652 -0.027 1 93.75 7 LEU B C 1
ATOM 745 O O . LEU B 1 7 ? 6.906 -6.305 -0.012 1 93.75 7 LEU B O 1
ATOM 749 N N . TYR B 1 8 ? 4.93 -6.668 1.002 1 90.44 8 TYR B N 1
ATOM 750 C CA . TYR B 1 8 ? 5.41 -6.148 2.277 1 90.44 8 TYR B CA 1
ATOM 751 C C . TYR B 1 8 ? 5.203 -7.168 3.393 1 90.44 8 TYR B C 1
ATOM 753 O O . TYR B 1 8 ? 4.348 -8.047 3.287 1 90.44 8 TYR B O 1
ATOM 761 N N . GLY B 1 9 ? 6.012 -7.039 4.426 1 88.94 9 GLY B N 1
ATOM 762 C CA . GLY B 1 9 ? 5.879 -7.918 5.574 1 88.94 9 GLY B CA 1
ATOM 763 C C . GLY B 1 9 ? 6.164 -9.367 5.254 1 88.94 9 GLY B C 1
ATOM 764 O O . GLY B 1 9 ? 7.148 -9.68 4.574 1 88.94 9 GLY B O 1
ATOM 765 N N . PRO B 1 10 ? 5.352 -10.273 5.762 1 89.88 10 PRO B N 1
ATOM 766 C CA . PRO B 1 10 ? 5.617 -11.703 5.625 1 89.88 10 PRO B CA 1
ATOM 767 C C . PRO B 1 10 ? 5.488 -12.195 4.188 1 89.88 10 PRO B C 1
ATOM 769 O O . PRO B 1 10 ? 5.793 -13.359 3.895 1 89.88 10 PRO B O 1
ATOM 772 N N . PHE B 1 11 ? 5.176 -11.336 3.297 1 93.56 11 PHE B N 1
ATOM 773 C CA . PHE B 1 11 ? 4.926 -11.742 1.918 1 93.56 11 PHE B CA 1
ATOM 774 C C . PHE B 1 11 ? 6.199 -11.633 1.087 1 93.56 11 PHE B C 1
ATOM 776 O O . PHE B 1 11 ? 6.266 -12.156 -0.028 1 93.56 11 PHE B O 1
ATOM 783 N N . ARG B 1 12 ? 7.172 -11.094 1.636 1 91.56 12 ARG B N 1
ATOM 784 C CA . ARG B 1 12 ? 8.422 -10.859 0.913 1 91.56 12 ARG B CA 1
ATOM 785 C C . ARG B 1 12 ? 9.305 -12.102 0.941 1 91.56 12 ARG B C 1
ATOM 787 O O . ARG B 1 12 ? 9.891 -12.477 -0.078 1 91.56 12 ARG B O 1
ATOM 794 N N . ASP B 1 13 ? 9.289 -12.727 2.064 1 91.38 13 ASP B N 1
ATOM 795 C CA . ASP B 1 13 ? 10.258 -13.797 2.301 1 91.38 13 ASP B CA 1
ATOM 796 C C . ASP B 1 13 ? 10.086 -14.922 1.286 1 91.38 13 ASP B C 1
ATOM 798 O O . ASP B 1 13 ? 11.047 -15.32 0.627 1 91.38 13 ASP B O 1
ATOM 802 N N . PRO B 1 14 ? 8.953 -15.352 1.071 1 93.38 14 PRO B N 1
ATOM 803 C CA . PRO B 1 14 ? 8.797 -16.469 0.131 1 93.38 14 PRO B CA 1
ATOM 804 C C . PRO B 1 14 ? 9.211 -16.094 -1.292 1 93.38 14 PRO B C 1
ATOM 806 O O . PRO B 1 14 ? 9.641 -16.969 -2.061 1 93.38 14 PRO B O 1
ATOM 809 N N . VAL B 1 15 ? 9.156 -14.859 -1.682 1 93.88 15 VAL B N 1
ATOM 810 C CA . VAL B 1 15 ? 9.398 -14.414 -3.051 1 93.88 15 VAL B CA 1
ATOM 811 C C . VAL B 1 15 ? 10.852 -13.969 -3.199 1 93.88 15 VAL B C 1
ATOM 813 O O . VAL B 1 15 ? 11.445 -14.109 -4.27 1 93.88 15 VAL B O 1
ATOM 816 N N . GLY B 1 16 ? 11.359 -13.438 -2.09 1 92.5 16 GLY B N 1
ATOM 817 C CA . GLY B 1 16 ? 12.758 -13.039 -2.084 1 92.5 16 GLY B CA 1
ATOM 818 C C . GLY B 1 16 ? 12.984 -11.633 -2.607 1 92.5 16 GLY B C 1
ATOM 819 O O . GLY B 1 16 ? 14.117 -11.234 -2.848 1 92.5 16 GLY B O 1
ATOM 820 N N . THR B 1 17 ? 11.859 -10.93 -2.953 1 90.62 17 THR B N 1
ATOM 821 C CA . THR B 1 17 ? 11.953 -9.539 -3.4 1 90.62 17 THR B CA 1
ATOM 822 C C . THR B 1 17 ? 10.75 -8.734 -2.912 1 90.62 17 THR B C 1
ATOM 824 O O . THR B 1 17 ? 9.703 -9.305 -2.605 1 90.62 17 THR B O 1
ATOM 827 N N . LYS B 1 18 ? 10.922 -7.434 -2.863 1 87.75 18 LYS B N 1
ATOM 828 C CA . LYS B 1 18 ? 9.852 -6.531 -2.438 1 87.75 18 LYS B CA 1
ATOM 829 C C . LYS B 1 18 ? 8.922 -6.195 -3.6 1 87.75 18 LYS B C 1
ATOM 831 O O . LYS B 1 18 ? 7.777 -5.797 -3.387 1 87.75 18 LYS B O 1
ATOM 836 N N . SER B 1 19 ? 9.516 -6.312 -4.828 1 93.19 19 SER B N 1
ATOM 837 C CA . SER B 1 19 ? 8.781 -5.902 -6.02 1 93.19 19 SER B CA 1
ATOM 838 C C . SER B 1 19 ? 9.078 -6.824 -7.195 1 93.19 19 SER B C 1
ATOM 840 O O . SER B 1 19 ? 10.227 -7.227 -7.406 1 93.19 19 SER B O 1
ATOM 842 N N . LEU B 1 20 ? 8.016 -7.113 -7.922 1 95.75 20 LEU B N 1
ATOM 843 C CA . LEU B 1 20 ? 8.242 -7.883 -9.141 1 95.75 20 LEU B CA 1
ATOM 844 C C . LEU B 1 20 ? 7.152 -7.605 -10.172 1 95.75 20 LEU B C 1
ATOM 846 O O . LEU B 1 20 ? 6.035 -7.234 -9.812 1 95.75 20 LEU B O 1
ATOM 850 N N . GLU B 1 21 ? 7.488 -7.797 -11.422 1 97.12 21 GLU B N 1
ATOM 851 C CA . GLU B 1 21 ? 6.535 -7.645 -12.523 1 97.12 21 GLU B CA 1
ATOM 852 C C . GLU B 1 21 ? 5.988 -8.992 -12.969 1 97.12 21 GLU B C 1
ATOM 854 O O . GLU B 1 21 ? 6.703 -10 -12.938 1 97.12 21 GLU B O 1
ATOM 859 N N . ARG B 1 22 ? 4.711 -8.914 -13.391 1 97.25 22 ARG B N 1
ATOM 860 C CA . ARG B 1 22 ? 4.074 -10.125 -13.891 1 97.25 22 ARG B CA 1
ATOM 861 C C . ARG B 1 22 ? 3.297 -9.852 -15.172 1 97.25 22 ARG B C 1
ATOM 863 O O . ARG B 1 22 ? 2.635 -8.82 -15.289 1 97.25 22 ARG B O 1
ATOM 870 N N . GLU B 1 23 ? 3.49 -10.789 -16.094 1 98.06 23 GLU B N 1
ATOM 871 C CA . GLU B 1 23 ? 2.605 -10.797 -17.25 1 98.06 23 GLU B CA 1
ATOM 872 C C . GLU B 1 23 ? 1.354 -11.633 -16.984 1 98.06 23 GLU B C 1
ATOM 874 O O . GLU B 1 23 ? 1.445 -12.781 -16.547 1 98.06 23 GLU B O 1
ATOM 879 N N . VAL B 1 24 ? 0.232 -11.008 -17.266 1 98.06 24 VAL B N 1
ATOM 880 C CA . VAL B 1 24 ? -1.026 -11.695 -17 1 98.06 24 VAL B CA 1
ATOM 881 C C . VAL B 1 24 ? -1.989 -11.469 -18.172 1 98.06 24 VAL B C 1
ATOM 883 O O . VAL B 1 24 ? -1.812 -10.539 -18.953 1 98.06 24 VAL B O 1
ATOM 886 N N . PRO B 1 25 ? -2.975 -12.328 -18.266 1 97.62 25 PRO B N 1
ATOM 887 C CA . PRO B 1 25 ? -3.961 -12.133 -19.328 1 97.62 25 PRO B CA 1
ATOM 888 C C . PRO B 1 25 ? -4.746 -10.836 -19.188 1 97.62 25 PRO B C 1
ATOM 890 O O . PRO B 1 25 ? -4.836 -10.289 -18.078 1 97.62 25 PRO B O 1
ATOM 893 N N . ALA B 1 26 ? -5.332 -10.336 -20.266 1 96.12 26 ALA B N 1
ATOM 894 C CA . ALA B 1 26 ? -6.039 -9.055 -20.281 1 96.12 26 ALA B CA 1
ATOM 895 C C . ALA B 1 26 ? -7.273 -9.094 -19.391 1 96.12 26 ALA B C 1
ATOM 897 O O . ALA B 1 26 ? -7.734 -8.055 -18.922 1 96.12 26 ALA B O 1
ATOM 898 N N . ASP B 1 27 ? -7.801 -10.266 -19.125 1 97.19 27 ASP B N 1
ATOM 899 C CA . ASP B 1 27 ? -9.023 -10.367 -18.328 1 97.19 27 ASP B CA 1
ATOM 900 C C . ASP B 1 27 ? -8.711 -10.797 -16.906 1 97.19 27 ASP B C 1
ATOM 902 O O . ASP B 1 27 ? -9.617 -11.203 -16.156 1 97.19 27 ASP B O 1
ATOM 906 N N . ALA B 1 28 ? -7.484 -10.633 -16.516 1 98.12 28 ALA B N 1
ATOM 907 C CA . ALA B 1 28 ? -7.07 -11.086 -15.188 1 98.12 28 ALA B CA 1
ATOM 908 C C . ALA B 1 28 ? -7.652 -10.195 -14.094 1 98.12 28 ALA B C 1
ATOM 910 O O . ALA B 1 28 ? -7.867 -9 -14.305 1 98.12 28 ALA B O 1
ATOM 911 N N . THR B 1 29 ? -7.922 -10.82 -12.953 1 98.25 29 THR B N 1
ATOM 912 C CA . THR B 1 29 ? -8.328 -10.117 -11.742 1 98.25 29 THR B CA 1
ATOM 913 C C . THR B 1 29 ? -7.184 -10.055 -10.742 1 98.25 29 THR B C 1
ATOM 915 O O . THR B 1 29 ? -6.148 -10.695 -10.938 1 98.25 29 THR B O 1
ATOM 918 N N . VAL B 1 30 ? -7.434 -9.258 -9.688 1 98.31 30 VAL B N 1
ATOM 919 C CA . VAL B 1 30 ? -6.473 -9.195 -8.594 1 98.31 30 VAL B CA 1
ATOM 920 C C . VAL B 1 30 ? -6.215 -10.594 -8.047 1 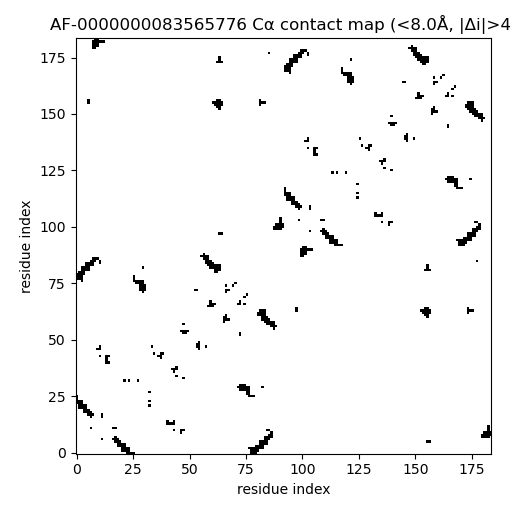98.31 30 VAL B C 1
ATOM 922 O O . VAL B 1 30 ? -5.066 -10.969 -7.801 1 98.31 30 VAL B O 1
ATOM 925 N N . ARG B 1 31 ? -7.238 -11.352 -7.871 1 97.62 31 ARG B N 1
ATOM 926 C CA . ARG B 1 31 ? -7.098 -12.727 -7.406 1 97.62 31 ARG B CA 1
ATOM 927 C C . ARG B 1 31 ? -6.207 -13.531 -8.344 1 97.62 31 ARG B C 1
ATOM 929 O O . ARG B 1 31 ? -5.32 -14.258 -7.891 1 97.62 31 ARG B O 1
ATOM 936 N N . ASP B 1 32 ? -6.445 -13.414 -9.633 1 97.81 32 ASP B N 1
ATOM 937 C CA . ASP B 1 32 ? -5.676 -14.172 -10.609 1 97.81 32 ASP B CA 1
ATOM 938 C C . ASP B 1 32 ? -4.188 -13.852 -10.5 1 97.81 32 ASP B C 1
ATOM 940 O O . ASP B 1 32 ? -3.35 -14.758 -10.594 1 97.81 32 AS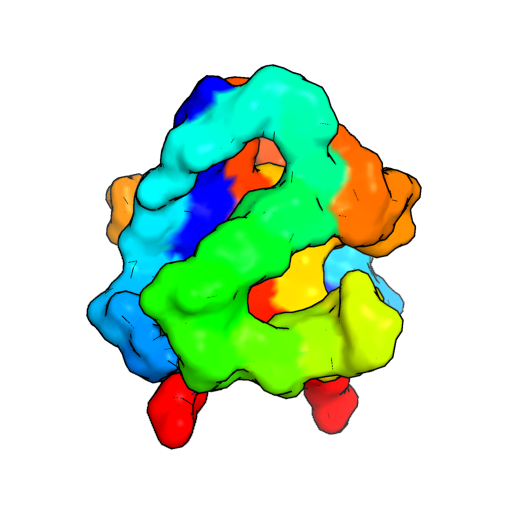P B O 1
ATOM 944 N N . VAL B 1 33 ? -3.902 -12.664 -10.352 1 98.19 33 VAL B N 1
ATOM 945 C CA . VAL B 1 33 ? -2.51 -12.227 -10.289 1 98.19 33 VAL B CA 1
ATOM 946 C C . VAL B 1 33 ? -1.821 -12.867 -9.086 1 98.19 33 VAL B C 1
ATOM 948 O O . VAL B 1 33 ? -0.771 -13.5 -9.227 1 98.19 33 VAL B O 1
ATOM 951 N N . PHE B 1 34 ? -2.438 -12.758 -7.934 1 97.94 34 PHE B N 1
ATOM 952 C CA . PHE B 1 34 ? -1.77 -13.219 -6.723 1 97.94 34 PHE B CA 1
ATOM 953 C C . PHE B 1 34 ? -1.857 -14.734 -6.602 1 97.94 34 PHE B C 1
ATOM 955 O O . PHE B 1 34 ? -0.96 -15.375 -6.047 1 97.94 34 PHE B O 1
ATOM 962 N N . ALA B 1 35 ? -2.943 -15.352 -7.121 1 97.12 35 ALA B N 1
ATOM 963 C CA . ALA B 1 35 ? -2.984 -16.812 -7.184 1 97.12 35 ALA B CA 1
ATOM 964 C C . ALA B 1 35 ? -1.846 -17.359 -8.039 1 97.12 35 ALA B C 1
ATOM 966 O O . ALA B 1 35 ? -1.197 -18.344 -7.672 1 97.12 35 ALA B O 1
ATOM 967 N N . GLY B 1 36 ? -1.631 -16.703 -9.188 1 96.94 36 GLY B N 1
ATOM 968 C CA . GLY B 1 36 ? -0.504 -17.078 -10.023 1 96.94 36 GLY B CA 1
ATOM 969 C C . GLY B 1 36 ? 0.836 -16.906 -9.336 1 96.94 36 GLY B C 1
ATOM 970 O O . GLY B 1 36 ? 1.709 -17.766 -9.445 1 96.94 36 GLY B O 1
ATOM 971 N N . LEU B 1 37 ? 0.98 -15.852 -8.695 1 97 37 LEU B N 1
ATOM 972 C CA . LEU B 1 37 ? 2.207 -15.609 -7.941 1 97 37 LEU B CA 1
ATOM 973 C C . LEU B 1 37 ? 2.414 -16.688 -6.879 1 97 37 LEU B C 1
ATOM 975 O O . LEU B 1 37 ? 3.529 -17.172 -6.695 1 97 37 LEU B O 1
ATOM 979 N N . ALA B 1 38 ? 1.38 -16.984 -6.211 1 96.19 38 ALA B N 1
ATOM 980 C CA . ALA B 1 38 ? 1.438 -18 -5.168 1 96.19 38 ALA B CA 1
ATOM 981 C C . ALA B 1 38 ? 1.807 -19.375 -5.75 1 96.19 38 ALA B C 1
ATOM 983 O O . ALA B 1 38 ? 2.424 -20.188 -5.07 1 96.19 38 ALA B O 1
ATOM 984 N N . ASP B 1 39 ? 1.361 -19.625 -6.93 1 96.56 39 ASP B N 1
ATOM 985 C CA . ASP B 1 39 ? 1.729 -20.859 -7.605 1 96.56 39 ASP B CA 1
ATOM 986 C C . ASP B 1 39 ? 3.236 -20.922 -7.844 1 96.56 39 ASP B C 1
ATOM 988 O O . ASP B 1 39 ? 3.834 -22 -7.762 1 96.56 39 ASP B O 1
ATOM 992 N N . ASP B 1 40 ? 3.771 -19.828 -8.125 1 96.56 40 ASP B N 1
ATOM 993 C CA . ASP B 1 40 ? 5.195 -19.75 -8.445 1 96.56 40 ASP B CA 1
ATOM 994 C C . ASP B 1 40 ? 6.039 -19.766 -7.168 1 96.56 40 ASP B C 1
ATOM 996 O O . ASP B 1 40 ? 7.211 -20.141 -7.199 1 96.56 40 ASP B O 1
ATOM 1000 N N . TYR B 1 41 ? 5.414 -19.359 -6.031 1 95.69 41 TYR B N 1
ATOM 1001 C CA . TYR B 1 41 ? 6.105 -19.266 -4.75 1 95.69 41 TYR B CA 1
ATOM 1002 C C . TYR B 1 41 ? 5.293 -19.922 -3.641 1 95.69 41 TYR B C 1
ATOM 1004 O O . TYR B 1 41 ? 4.543 -19.25 -2.932 1 95.69 41 TYR B O 1
ATOM 1012 N N . PRO B 1 42 ? 5.422 -21.203 -3.457 1 90 42 PRO B N 1
ATOM 1013 C CA . PRO B 1 42 ? 4.547 -22 -2.58 1 90 42 PRO B CA 1
ATOM 1014 C C . PRO B 1 42 ? 4.445 -21.406 -1.173 1 90 42 PRO B C 1
ATOM 1016 O O . PRO B 1 42 ? 3.4 -21.516 -0.526 1 90 42 PRO B O 1
ATOM 1019 N N . GLY B 1 43 ? 5.309 -20.75 -0.586 1 93 43 GLY B N 1
ATOM 1020 C CA . GLY B 1 43 ? 5.227 -20.172 0.745 1 93 43 GLY B CA 1
ATOM 1021 C C . GLY B 1 43 ? 4.324 -18.953 0.812 1 93 43 GLY B C 1
ATOM 1022 O O . GLY B 1 43 ? 3.994 -18.484 1.9 1 93 43 GLY B O 1
ATOM 1023 N N . LEU B 1 44 ? 3.791 -18.641 -0.312 1 95.06 44 LEU B N 1
ATOM 1024 C CA . LEU B 1 44 ? 3.02 -17.406 -0.382 1 95.06 44 LEU B CA 1
ATOM 1025 C C . LEU B 1 44 ? 1.524 -17.688 -0.294 1 95.06 44 LEU B C 1
ATOM 1027 O O . LEU B 1 44 ? 0.762 -16.875 0.241 1 95.06 44 LEU B O 1
ATOM 1031 N N . ARG B 1 45 ? 1.137 -18.781 -0.76 1 94.94 45 ARG B N 1
ATOM 1032 C CA . ARG B 1 45 ? -0.287 -19.062 -0.915 1 94.94 45 ARG B CA 1
ATOM 1033 C C . ARG B 1 45 ? -1.012 -18.969 0.424 1 94.94 45 ARG B C 1
ATOM 1035 O O . ARG B 1 45 ? -2.008 -18.25 0.55 1 94.94 45 ARG B O 1
ATOM 1042 N N . ASN B 1 46 ? -0.464 -19.641 1.447 1 94.38 46 ASN B N 1
ATOM 1043 C CA . ASN B 1 46 ? -1.146 -19.703 2.734 1 94.38 46 ASN B CA 1
ATOM 1044 C C . ASN B 1 46 ? -1.066 -18.375 3.48 1 94.38 46 ASN B C 1
ATOM 1046 O O . ASN B 1 46 ? -1.825 -18.141 4.422 1 94.38 46 ASN B O 1
ATOM 1050 N N . ARG B 1 47 ? -0.152 -17.578 3.07 1 94.5 47 ARG B N 1
ATOM 1051 C CA . ARG B 1 47 ? -0.033 -16.266 3.688 1 94.5 47 ARG B CA 1
ATOM 1052 C C . ARG B 1 47 ? -1.023 -15.281 3.074 1 94.5 47 ARG B C 1
ATOM 1054 O O . ARG B 1 47 ? -1.475 -14.344 3.742 1 94.5 47 ARG B O 1
ATOM 1061 N N . LEU B 1 48 ? -1.403 -15.555 1.847 1 95.69 48 LEU B N 1
ATOM 1062 C CA . LEU B 1 48 ? -2.248 -14.617 1.12 1 95.69 48 LEU B CA 1
ATOM 1063 C C . LEU B 1 48 ? -3.719 -15 1.236 1 95.69 48 LEU B C 1
ATOM 1065 O O . LEU B 1 48 ? -4.59 -14.133 1.317 1 95.69 48 LEU B O 1
ATOM 1069 N N . PHE B 1 49 ? -3.908 -16.297 1.228 1 95.5 49 PHE B N 1
ATOM 1070 C CA . PHE B 1 49 ? -5.277 -16.75 1.006 1 95.5 49 PHE B CA 1
ATOM 1071 C C . PHE B 1 49 ? -5.75 -17.625 2.156 1 95.5 49 PHE B C 1
ATOM 1073 O O . PHE B 1 49 ? -4.953 -18.359 2.758 1 95.5 49 PHE B O 1
ATOM 1080 N N . ASP B 1 50 ? -6.953 -17.469 2.424 1 93.69 50 ASP B N 1
ATOM 1081 C CA . ASP B 1 50 ? -7.727 -18.359 3.275 1 93.69 50 ASP B CA 1
ATOM 1082 C C . ASP B 1 50 ? -8.977 -18.875 2.557 1 93.69 50 ASP B C 1
ATOM 1084 O O . ASP B 1 50 ? -9.922 -18.109 2.34 1 93.69 50 ASP B O 1
ATOM 1088 N N . GLY B 1 51 ? -9.031 -20.188 2.174 1 87.19 51 GLY B N 1
ATOM 1089 C CA . GLY B 1 51 ? -10.164 -20.75 1.46 1 87.19 51 GLY B CA 1
ATOM 1090 C C . GLY B 1 51 ? -10.398 -20.109 0.107 1 87.19 51 GLY B C 1
ATOM 1091 O O . GLY B 1 51 ? -11.547 -19.859 -0.28 1 87.19 51 GLY B O 1
ATOM 1092 N N . GLY B 1 52 ? -9.375 -19.656 -0.54 1 85.12 52 GLY B N 1
ATOM 1093 C CA . GLY B 1 52 ? -9.492 -19.109 -1.879 1 85.12 52 GLY B CA 1
ATOM 1094 C C . GLY B 1 52 ? -9.688 -17.594 -1.885 1 85.12 52 GLY B C 1
ATOM 1095 O O . GLY B 1 52 ? -9.672 -16.969 -2.943 1 85.12 52 GLY B O 1
ATOM 1096 N N . GLU B 1 53 ? -9.969 -17.094 -0.716 1 91.19 53 GLU B N 1
ATOM 1097 C CA . GLU B 1 53 ? -10.078 -15.641 -0.561 1 91.19 53 GLU B CA 1
ATOM 1098 C C . GLU B 1 53 ? -8.867 -15.07 0.17 1 91.19 53 GLU B C 1
ATOM 1100 O O . GLU B 1 53 ? -8.164 -15.797 0.877 1 91.19 53 GLU B O 1
ATOM 1105 N N . PHE B 1 54 ? -8.711 -13.797 -0.138 1 96 54 PHE B N 1
ATOM 1106 C CA . PHE B 1 54 ? -7.648 -13.195 0.651 1 96 54 PHE B CA 1
ATOM 1107 C C . PHE B 1 54 ? -7.953 -13.297 2.141 1 96 54 PHE B C 1
ATOM 1109 O O . PHE B 1 54 ? -9.086 -13.078 2.564 1 96 54 PHE B O 1
ATOM 1116 N N . ALA B 1 55 ? -6.926 -13.648 2.906 1 94.75 55 ALA B N 1
ATOM 1117 C CA . ALA B 1 55 ? -7.078 -13.727 4.355 1 94.75 55 ALA B CA 1
ATOM 1118 C C . ALA B 1 55 ? -7.41 -12.359 4.949 1 94.75 55 ALA B C 1
ATOM 1120 O O . ALA B 1 55 ? -6.988 -11.328 4.422 1 94.75 55 ALA B O 1
ATOM 1121 N N . ASP B 1 56 ? -8.109 -12.328 6.105 1 90.5 56 ASP B N 1
ATOM 1122 C CA . ASP B 1 56 ? -8.477 -11.102 6.801 1 90.5 56 ASP B CA 1
ATOM 1123 C C . ASP B 1 56 ? -7.23 -10.336 7.262 1 90.5 56 ASP B C 1
ATOM 1125 O O . ASP B 1 56 ? -7.289 -9.133 7.508 1 90.5 56 ASP B O 1
ATOM 1129 N N . SER B 1 57 ? -6.16 -11.016 7.348 1 90.56 57 SER B N 1
ATOM 1130 C CA . SER B 1 57 ? -4.91 -10.453 7.84 1 90.56 57 SER B CA 1
ATOM 1131 C C . SER B 1 57 ? -4.125 -9.789 6.715 1 90.56 57 SER B C 1
ATOM 1133 O O . SER B 1 57 ? -3.012 -9.297 6.93 1 90.56 57 SER B O 1
ATOM 1135 N N . VAL B 1 58 ? -4.754 -9.711 5.531 1 92.81 58 VAL B N 1
ATOM 1136 C CA . VAL B 1 58 ? -4.035 -9.195 4.371 1 92.81 58 VAL B CA 1
ATOM 1137 C C . VAL B 1 58 ? -4.754 -7.965 3.822 1 92.81 58 VAL B C 1
ATOM 1139 O O . VAL B 1 58 ? -5.977 -7.977 3.652 1 92.81 58 VAL B O 1
ATOM 1142 N N . ILE B 1 59 ? -4.023 -6.945 3.578 1 91.81 59 ILE B N 1
ATOM 1143 C CA . ILE B 1 59 ? -4.484 -5.773 2.84 1 91.81 59 ILE B CA 1
ATOM 1144 C C . ILE B 1 59 ? -4.016 -5.855 1.391 1 91.81 59 ILE B C 1
ATOM 1146 O O . ILE B 1 59 ? -2.846 -6.148 1.126 1 91.81 59 ILE B O 1
ATOM 1150 N N . VAL B 1 60 ? -4.934 -5.656 0.483 1 95.62 60 VAL B N 1
ATOM 1151 C CA . VAL B 1 60 ? -4.598 -5.656 -0.938 1 95.62 60 VAL B CA 1
ATOM 1152 C C . VAL B 1 60 ? -4.965 -4.312 -1.557 1 95.62 60 VAL B C 1
ATOM 1154 O O . VAL B 1 60 ? -6.121 -3.881 -1.484 1 95.62 60 VAL B O 1
ATOM 1157 N N . LEU B 1 61 ? -3.994 -3.676 -2.178 1 95.75 61 LEU B N 1
ATOM 1158 C CA . LEU B 1 61 ? -4.223 -2.377 -2.803 1 95.75 61 LEU B CA 1
ATOM 1159 C C . LEU B 1 61 ? -3.973 -2.443 -4.305 1 95.75 61 LEU B C 1
ATOM 1161 O O . LEU B 1 61 ? -3.045 -3.123 -4.754 1 95.75 61 LEU B O 1
ATOM 1165 N N . ARG B 1 62 ? -4.793 -1.789 -5.02 1 97.5 62 ARG B N 1
ATOM 1166 C CA . ARG B 1 62 ? -4.551 -1.505 -6.43 1 97.5 62 ARG B CA 1
ATOM 1167 C C . ARG B 1 62 ? -4.281 -0.02 -6.652 1 97.5 62 ARG B C 1
ATOM 1169 O O . ARG B 1 62 ? -5.164 0.814 -6.453 1 97.5 62 ARG B O 1
ATOM 1176 N N . ASN B 1 63 ? -3.133 0.278 -7.023 1 96.56 63 ASN B N 1
ATOM 1177 C CA . ASN B 1 63 ? -2.711 1.665 -7.191 1 96.56 63 ASN B CA 1
ATOM 1178 C C . ASN B 1 63 ? -2.961 2.48 -5.926 1 96.56 63 ASN B C 1
ATOM 1180 O O . ASN B 1 63 ? -3.42 3.623 -6 1 96.56 63 ASN B O 1
ATOM 1184 N N . GLY B 1 64 ? -2.801 1.81 -4.883 1 94.5 64 GLY B N 1
ATOM 1185 C CA . GLY B 1 64 ? -2.875 2.477 -3.592 1 94.5 64 GLY B CA 1
ATOM 1186 C C . GLY B 1 64 ? -4.27 2.455 -2.988 1 94.5 64 GLY B C 1
ATOM 1187 O O . GLY B 1 64 ? -4.457 2.857 -1.84 1 94.5 64 GLY B O 1
ATOM 1188 N N . ARG B 1 65 ? -5.184 2 -3.734 1 93.56 65 ARG B N 1
ATOM 1189 C CA . ARG B 1 65 ? -6.562 1.954 -3.254 1 93.56 65 ARG B CA 1
ATOM 1190 C C . ARG B 1 65 ? -6.957 0.536 -2.855 1 93.56 65 ARG B C 1
ATOM 1192 O O . ARG B 1 65 ? -6.723 -0.414 -3.605 1 93.56 65 ARG B O 1
ATOM 1199 N N . ASN B 1 66 ? -7.535 0.456 -1.673 1 94.44 66 ASN B N 1
ATOM 1200 C CA . ASN B 1 66 ? -7.941 -0.855 -1.179 1 94.44 66 ASN B CA 1
ATOM 1201 C C . ASN B 1 66 ? -8.961 -1.514 -2.107 1 94.44 66 ASN B C 1
ATOM 1203 O O . ASN B 1 66 ? -9.992 -0.92 -2.422 1 94.44 66 ASN B O 1
ATOM 1207 N N . VAL B 1 67 ? -8.75 -2.727 -2.48 1 95.94 67 VAL B N 1
ATOM 1208 C CA . VAL B 1 67 ? -9.609 -3.395 -3.453 1 95.94 67 VAL B CA 1
ATOM 1209 C C . VAL B 1 67 ? -10.961 -3.715 -2.816 1 95.94 67 VAL B C 1
ATOM 1211 O O . VAL B 1 67 ? -11.938 -3.979 -3.52 1 95.94 67 VAL B O 1
ATOM 1214 N N . THR B 1 68 ? -10.961 -3.748 -1.514 1 91.06 68 THR B N 1
ATOM 1215 C CA . THR B 1 68 ? -12.219 -4 -0.827 1 91.06 68 THR B CA 1
ATOM 1216 C C . THR B 1 68 ? -13.25 -2.932 -1.178 1 91.06 68 THR B C 1
ATOM 1218 O O . THR B 1 68 ? -14.453 -3.152 -1.034 1 91.06 68 THR B O 1
ATOM 1221 N N . HIS B 1 69 ? -12.82 -1.736 -1.553 1 88 69 HIS B N 1
ATOM 1222 C CA . HIS B 1 69 ? -13.703 -0.646 -1.95 1 88 69 HIS B CA 1
ATOM 1223 C C . HIS B 1 69 ? -14 -0.699 -3.443 1 88 69 HIS B C 1
ATOM 1225 O O . HIS B 1 69 ? -14.578 0.241 -3.998 1 88 69 HIS B O 1
ATOM 1231 N N . GLN B 1 70 ? -13.578 -1.644 -4.082 1 92.5 70 GLN B N 1
ATOM 1232 C CA . GLN B 1 70 ? -13.867 -1.954 -5.48 1 92.5 70 GLN B CA 1
ATOM 1233 C C . GLN B 1 70 ? -14.609 -3.279 -5.605 1 92.5 70 GLN B C 1
ATOM 1235 O O . GLN B 1 70 ? -15.711 -3.436 -5.062 1 92.5 70 GLN B O 1
ATOM 1240 N N . ARG B 1 71 ? -14.148 -4.273 -6.383 1 94 71 ARG B N 1
ATOM 1241 C CA . ARG B 1 71 ? -14.789 -5.574 -6.523 1 94 71 ARG B CA 1
ATOM 1242 C C . ARG B 1 71 ? -14.008 -6.656 -5.785 1 94 71 ARG B C 1
ATOM 1244 O O . ARG B 1 71 ? -14.008 -7.816 -6.191 1 94 71 ARG B O 1
ATOM 1251 N N . GLY B 1 72 ? -13.172 -6.152 -4.742 1 94.56 72 GLY B N 1
ATOM 1252 C CA . GLY B 1 72 ? -12.398 -7.117 -3.982 1 94.56 72 GLY B CA 1
ATOM 1253 C C . GLY B 1 72 ? -11.414 -7.902 -4.836 1 94.56 72 GLY B C 1
ATOM 1254 O O . GLY B 1 72 ? -10.711 -7.324 -5.668 1 94.56 72 GLY B O 1
ATOM 1255 N N . ALA B 1 73 ? -11.344 -9.203 -4.555 1 95.81 73 ALA B N 1
ATOM 1256 C CA . ALA B 1 73 ? -10.438 -10.086 -5.273 1 95.81 73 ALA B CA 1
ATOM 1257 C C . ALA B 1 73 ? -10.773 -10.141 -6.762 1 95.81 73 ALA B C 1
ATOM 1259 O O . ALA B 1 73 ? -9.914 -10.445 -7.59 1 95.81 73 ALA B O 1
ATOM 1260 N N . GLU B 1 74 ? -11.984 -9.789 -7.109 1 96.69 74 GLU B N 1
ATOM 1261 C CA . GLU B 1 74 ? -12.453 -9.898 -8.484 1 96.69 74 GLU B CA 1
ATOM 1262 C C . GLU B 1 74 ? -12.234 -8.594 -9.25 1 96.69 74 GLU B C 1
ATOM 1264 O O . GLU B 1 74 ? -12.617 -8.477 -10.414 1 96.69 74 GLU B O 1
ATOM 1269 N N . THR B 1 75 ? -11.625 -7.656 -8.633 1 97.62 75 THR B N 1
ATOM 1270 C CA . THR B 1 75 ? -11.289 -6.41 -9.312 1 97.62 75 THR B CA 1
ATOM 1271 C C . THR B 1 75 ? -10.43 -6.68 -10.539 1 97.62 75 THR B C 1
ATOM 1273 O O . THR B 1 75 ? -9.359 -7.289 -10.43 1 97.62 75 THR B O 1
ATOM 1276 N N . PRO B 1 76 ? -10.883 -6.254 -11.711 1 98.12 76 PRO B N 1
ATOM 1277 C CA . PRO B 1 76 ? -10.047 -6.422 -12.898 1 98.12 76 PRO B CA 1
ATOM 1278 C C . PRO B 1 76 ? -8.781 -5.566 -12.852 1 98.12 76 PRO B C 1
ATOM 1280 O O . PRO B 1 76 ? -8.789 -4.473 -12.281 1 98.12 76 PRO B O 1
ATOM 1283 N N . VAL B 1 77 ? -7.738 -6.102 -13.414 1 98.25 77 VAL B N 1
ATOM 1284 C CA . VAL B 1 77 ? -6.516 -5.312 -13.523 1 98.25 77 VAL B CA 1
ATOM 1285 C C . VAL B 1 77 ? -6.301 -4.891 -14.977 1 98.25 77 VAL B C 1
ATOM 1287 O O . VAL B 1 77 ? -6.859 -5.496 -15.891 1 98.25 77 VAL B O 1
ATOM 1290 N N . VAL B 1 78 ? -5.641 -3.801 -15.117 1 97.69 78 VAL B N 1
ATOM 1291 C CA . VAL B 1 78 ? -5.289 -3.336 -16.453 1 97.69 78 VAL B CA 1
ATOM 1292 C C . VAL B 1 78 ? -3.777 -3.158 -16.562 1 97.69 78 VAL B C 1
ATOM 1294 O O . VAL B 1 78 ? -3.064 -3.242 -15.562 1 97.69 78 VAL B O 1
ATOM 1297 N N . ASP B 1 79 ? -3.316 -2.979 -17.75 1 98.19 79 ASP B N 1
ATOM 1298 C CA . ASP B 1 79 ? -1.89 -2.822 -18 1 98.19 79 ASP B CA 1
ATOM 1299 C C . ASP B 1 79 ? -1.304 -1.677 -17.172 1 98.19 79 ASP B C 1
ATOM 1301 O O . ASP B 1 79 ? -1.875 -0.586 -17.125 1 98.19 79 ASP B O 1
ATOM 1305 N N . GLY B 1 80 ? -0.301 -1.93 -16.469 1 97.19 80 GLY B N 1
ATOM 1306 C CA . GLY B 1 80 ? 0.415 -0.895 -15.734 1 97.19 80 GLY B CA 1
ATOM 1307 C C . GLY B 1 80 ? -0.022 -0.772 -14.289 1 97.19 80 GLY B C 1
ATOM 1308 O O . GLY B 1 80 ? 0.578 -0.024 -13.516 1 97.19 80 GLY B O 1
ATOM 1309 N N . ASP B 1 81 ? -1.026 -1.516 -13.859 1 97.94 81 ASP B N 1
ATOM 1310 C CA . ASP B 1 81 ? -1.486 -1.459 -12.477 1 97.94 81 ASP B CA 1
ATOM 1311 C C . ASP B 1 81 ? -0.385 -1.894 -11.508 1 97.94 81 ASP B C 1
ATOM 1313 O O . ASP B 1 81 ? 0.447 -2.738 -11.852 1 97.94 81 ASP B O 1
ATOM 1317 N N . VAL B 1 82 ? -0.408 -1.272 -10.375 1 97.94 82 VAL B N 1
ATOM 1318 C CA . VAL B 1 82 ? 0.434 -1.722 -9.273 1 97.94 82 VAL B CA 1
ATOM 1319 C C . VAL B 1 82 ? -0.435 -2.33 -8.172 1 97.94 82 VAL B C 1
ATOM 1321 O O . VAL B 1 82 ? -1.338 -1.673 -7.648 1 97.94 82 VAL B O 1
ATOM 1324 N N . LEU B 1 83 ? -0.189 -3.592 -7.863 1 98.19 83 LEU B N 1
ATOM 1325 C CA . LEU B 1 83 ? -0.889 -4.336 -6.824 1 98.19 83 LEU B CA 1
ATOM 1326 C C . LEU B 1 83 ? 0.01 -4.551 -5.609 1 98.19 83 LEU B C 1
ATOM 1328 O O . LEU B 1 83 ? 1.107 -5.098 -5.738 1 98.19 83 LEU B O 1
ATOM 1332 N N . SER B 1 84 ? -0.401 -4.078 -4.445 1 95.88 84 SER B N 1
ATOM 1333 C CA . SER B 1 84 ? 0.408 -4.238 -3.24 1 95.88 84 SER B CA 1
ATOM 1334 C C . SER B 1 84 ? -0.31 -5.094 -2.203 1 95.88 84 SER B C 1
ATOM 1336 O O . SER B 1 84 ? -1.533 -5.023 -2.072 1 95.88 84 SER B O 1
ATOM 1338 N N . VAL B 1 85 ? 0.425 -5.875 -1.476 1 94.56 85 VAL B N 1
ATOM 1339 C CA . VAL B 1 85 ? -0.113 -6.629 -0.349 1 94.56 85 VAL B CA 1
ATOM 1340 C C . VAL B 1 85 ? 0.7 -6.332 0.909 1 94.56 85 VAL B C 1
ATOM 1342 O O . VAL B 1 85 ? 1.926 -6.211 0.849 1 94.56 85 VAL B O 1
ATOM 1345 N N . ALA B 1 86 ? 0.07 -6.133 1.938 1 91.25 86 ALA B N 1
ATOM 1346 C CA . ALA B 1 86 ? 0.639 -5.879 3.258 1 91.25 86 ALA B CA 1
ATOM 1347 C C . ALA B 1 86 ? -0.21 -6.516 4.355 1 91.25 86 ALA B C 1
ATOM 1349 O O . ALA B 1 86 ? -1.39 -6.805 4.145 1 91.25 86 ALA B O 1
ATOM 1350 N N . PRO B 1 87 ? 0.359 -6.797 5.492 1 89.81 87 PRO B N 1
ATOM 1351 C CA . PRO B 1 87 ? -0.452 -7.34 6.586 1 89.81 87 PRO B CA 1
ATOM 1352 C C . PRO B 1 87 ? -1.441 -6.32 7.148 1 89.81 87 PRO B C 1
ATOM 1354 O O . PRO B 1 87 ? -1.129 -5.133 7.227 1 89.81 87 PRO B O 1
ATOM 1357 N N . ALA B 1 88 ? -2.66 -6.766 7.387 1 83.94 88 ALA B N 1
ATOM 1358 C CA . ALA B 1 88 ? -3.697 -5.918 7.973 1 83.94 88 ALA B CA 1
ATOM 1359 C C . ALA B 1 88 ? -3.393 -5.613 9.438 1 83.94 88 ALA B C 1
ATOM 1361 O O . ALA B 1 88 ? -3.357 -6.52 10.273 1 83.94 88 ALA B O 1
ATOM 1362 N N . VAL B 1 89 ? -2.182 -5.168 9.773 1 69.75 89 VAL B N 1
ATOM 1363 C CA . VAL B 1 89 ? -1.802 -4.953 11.164 1 69.75 89 VAL B CA 1
ATOM 1364 C C . VAL B 1 89 ? -2.85 -4.082 11.859 1 69.75 89 VAL B C 1
ATOM 1366 O O . VAL B 1 89 ? -3.238 -3.035 11.336 1 69.75 89 VAL B O 1
ATOM 1369 N N . ASP B 1 90 ? -3.82 -4.734 12.438 1 57.81 90 ASP B N 1
ATOM 1370 C CA . ASP B 1 90 ? -4.793 -3.994 13.234 1 57.81 90 ASP B CA 1
ATOM 1371 C C . ASP B 1 90 ? -4.094 -3.098 14.258 1 57.81 90 ASP B C 1
ATOM 1373 O O . ASP B 1 90 ? -2.961 -3.371 14.65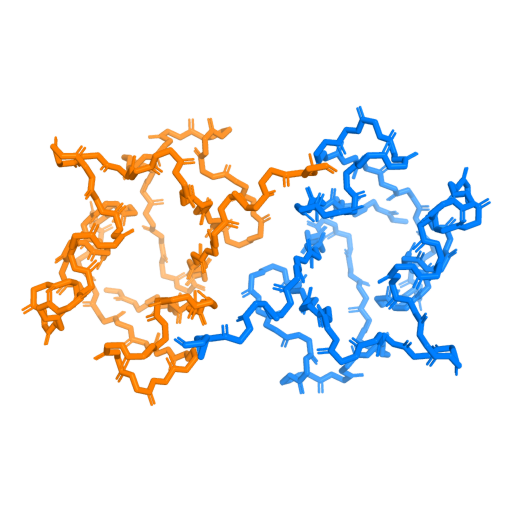6 1 57.81 90 ASP B O 1
ATOM 1377 N N . GLY B 1 91 ? -4.328 -1.569 14.242 1 48.09 91 GLY B N 1
ATOM 1378 C CA . GLY B 1 91 ? -4.039 -0.77 15.422 1 48.09 91 GLY B CA 1
ATOM 1379 C C . GLY B 1 91 ? -4.078 -1.569 16.719 1 48.09 91 GLY B C 1
ATOM 1380 O O . GLY B 1 91 ? -5.152 -1.973 17.156 1 48.09 91 GLY B O 1
ATOM 1381 N N . GLY B 1 92 ? -3.365 -2.574 16.906 1 35.41 92 GLY B N 1
ATOM 1382 C CA . GLY B 1 92 ? -3.469 -2.867 18.328 1 35.41 92 GLY B CA 1
ATOM 1383 C C . GLY B 1 92 ? -3.529 -1.622 19.188 1 35.41 92 GLY B C 1
ATOM 1384 O O . GLY B 1 92 ? -3.166 -0.532 18.734 1 35.41 92 GLY B O 1
#

Radius of gyration: 15.89 Å; Cα contacts (8 Å, |Δi|>4): 388; chains: 2; bounding box: 29×45×39 Å

Solvent-accessible surface area (backbone atoms only — not comparable to full-atom values): 9559 Å² total; per-residue (Å²): 71,46,32,37,41,32,36,34,26,75,55,16,63,55,69,72,44,51,64,49,76,44,79,42,62,76,83,31,24,50,42,52,54,53,53,52,49,18,69,76,24,71,70,34,38,73,71,44,32,50,96,88,33,74,26,87,54,45,38,50,23,50,36,36,38,56,26,77,84,61,56,33,55,64,26,71,51,56,72,69,39,24,37,28,39,34,64,46,45,67,52,116,70,46,33,36,40,32,37,34,25,75,55,16,62,56,68,72,45,50,63,49,77,44,79,43,64,76,84,32,23,48,42,52,55,52,52,51,50,19,68,76,25,69,70,34,38,74,69,45,32,49,95,88,34,74,26,87,55,46,37,49,22,51,37,35,38,54,26,77,81,62,59,34,57,63,27,71,49,56,72,70,39,23,38,26,39,34,63,45,45,67,54,117

Foldseek 3Di:
DKEKEAEDDPQCVQVVHRIDMDDDDQFDFQLRVVVVVCVVRVSRDVCQDDPSFGDPQKFKDKQRHTCVVPVHRNHGDHPYIYIYMDTPPPPD/DKEKEAEDDPQCVQVVHRIDMDDDDQFDFQLRVVVVVCVVRVSRDVCQDDPSFGDPQKFKDKVRHTCVVPVHRNHGDHPYIYIYMDTPPPPD

InterPro domains:
  IPR003749 Sulfur carrier ThiS/MoaD-like [PF02597] (7-92)
  IPR010038 MoaD, archaeal-type [TIGR01687] (3-92)
  IPR012675 Beta-grasp domain superfamily [G3DSA:3.10.20.30] (1-92)
  IPR016155 Molybdopterin synthase/thiamin biosynthesis sulphur carrier, beta-grasp [SSF54285] (1-92)
  IPR052045 Sulfur Carrier/Protein Modifier [PTHR38031] (1-92)
  IPR054834 Small archaeal modifier protein 1/3 [NF041918] (5-92)

Nearest PDB structures (foldseek):
  2m19-assembly1_A  TM=8.906E-01  e=1.874E-09  Haloferax volcanii DS2
  3po0-assembly1_A  TM=8.978E-01  e=2.773E-09  Haloferax volcanii DS2
  1v8c-assembly1_A  TM=9.181E-01  e=1.421E-08  Thermus thermophilus
  1v8c-assembly3_B  TM=8.788E-01  e=2.689E-07  Thermus thermophilus
  4n6e-assembly1_B-2  TM=8.905E-01  e=3.018E-06  Amycolatopsis orientalis HCCB10007

Secondary structure (DSSP, 8-state):
-EEEEEE-GGGTTTTT-SEEEEE--TT-BHHHHHHHHHHHSHHHHHHHEETTEE-TTEEEEETTEEGGGTTGGG-B--TT-EEEEEE-----/-EEEEEE-GGGTTTTT-SEEEEE--TT-BHHHHHHHHHHHSHHHHHHHEETTEE-TTEEEEETTEEGGGTTGGG-B--TT-EEEEEE-----

pLDDT: mean 92.84, std 9.55, range [34.75, 98.31]

Sequence (184 aa):
MRVTCELYGPFRDPVGTKSLEREVPADATVRDVFAGLADDYPGLRNRLFDGGEFADSVIVLRNGRNVTHQRGAETPVVDGDVLSVAPAVDGGMRVTCELYGPFRDPVGTKSLEREVPADATVRDVFAGLADDYPGLRNRLFDGGEFADSVIVLRNGRNVTHQRGAETPVVDGDVLSVAPAVDGG